Protein AF-A0A4U6VXB2-F1 (afdb_monomer_lite)

Structure (mmCIF, N/CA/C/O backbone):
data_AF-A0A4U6VXB2-F1
#
_entry.id   AF-A0A4U6VXB2-F1
#
loop_
_atom_site.group_PDB
_atom_site.id
_atom_site.type_symbol
_atom_site.label_atom_id
_atom_site.label_alt_id
_atom_site.label_comp_id
_atom_site.label_asym_id
_atom_site.label_entity_id
_atom_site.label_seq_id
_atom_site.pdbx_PDB_ins_code
_atom_site.Cartn_x
_atom_site.Cartn_y
_atom_site.Cartn_z
_atom_site.occupancy
_atom_site.B_iso_or_equiv
_atom_site.auth_seq_id
_atom_site.auth_comp_id
_atom_site.auth_asym_id
_atom_site.auth_atom_id
_atom_site.pdbx_PDB_model_num
ATOM 1 N N . MET A 1 1 ? -73.210 10.300 36.504 1.00 59.88 1 MET A N 1
ATOM 2 C CA . MET A 1 1 ? -72.227 9.465 35.778 1.00 59.88 1 MET A CA 1
ATOM 3 C C . MET A 1 1 ? -73.001 8.396 35.030 1.00 59.88 1 MET A C 1
ATOM 5 O O . MET A 1 1 ? -73.806 7.727 35.663 1.00 59.88 1 MET A O 1
ATOM 9 N N . GLY A 1 2 ? -72.850 8.293 33.709 1.00 78.38 2 GLY A N 1
ATOM 10 C CA . GLY A 1 2 ? -73.573 7.287 32.922 1.00 78.38 2 GLY A CA 1
ATOM 11 C C . GLY A 1 2 ? -73.137 5.864 33.288 1.00 78.38 2 GLY A C 1
ATOM 12 O O . GLY A 1 2 ? -72.008 5.652 33.728 1.00 78.38 2 GLY A O 1
ATOM 13 N N . LEU A 1 3 ? -74.005 4.870 33.096 1.00 75.69 3 LEU A N 1
ATOM 14 C CA . LEU A 1 3 ? -73.672 3.463 33.377 1.00 75.69 3 LEU A CA 1
ATOM 15 C C . LEU A 1 3 ? -72.406 3.016 32.623 1.00 75.69 3 LEU A C 1
ATOM 17 O O . LEU A 1 3 ? -71.512 2.404 33.204 1.00 75.69 3 LEU A O 1
ATOM 21 N N . GLN A 1 4 ? -72.264 3.469 31.378 1.00 78.62 4 GLN A N 1
ATOM 22 C CA . GLN A 1 4 ? -71.082 3.243 30.548 1.00 78.62 4 GLN A CA 1
ATOM 23 C C . GLN A 1 4 ? -69.805 3.874 31.135 1.00 78.62 4 GLN A C 1
ATOM 25 O O . GLN A 1 4 ? -68.721 3.306 31.029 1.00 78.62 4 GLN A O 1
ATOM 30 N N . SER A 1 5 ? -69.902 5.026 31.812 1.00 79.88 5 SER A N 1
ATOM 31 C CA . SER A 1 5 ? -68.727 5.656 32.430 1.00 79.88 5 SER A CA 1
ATOM 32 C C . SER A 1 5 ? -68.260 4.898 33.672 1.00 79.88 5 SER A C 1
ATOM 34 O O . SER A 1 5 ? -67.063 4.817 33.930 1.00 79.88 5 SER A O 1
ATOM 36 N N . LEU A 1 6 ? -69.194 4.318 34.434 1.00 86.94 6 LEU A N 1
ATOM 37 C CA . LEU A 1 6 ? -68.872 3.458 35.577 1.00 86.94 6 LEU A CA 1
ATOM 38 C C . LEU A 1 6 ? -68.203 2.154 35.136 1.00 86.94 6 LEU A C 1
ATOM 40 O O . LEU A 1 6 ? -67.252 1.705 35.774 1.00 86.94 6 LEU A O 1
ATOM 44 N N . GLU A 1 7 ? -68.662 1.571 34.033 1.00 86.25 7 GLU A N 1
ATOM 45 C CA . GLU A 1 7 ? -68.052 0.376 33.453 1.00 86.25 7 GLU A CA 1
ATOM 46 C C . GLU A 1 7 ? -66.620 0.650 32.973 1.00 86.25 7 GLU A C 1
ATOM 48 O O . GLU A 1 7 ? -65.688 -0.067 33.341 1.00 86.25 7 GLU A O 1
ATOM 53 N N . MET A 1 8 ? -66.407 1.765 32.272 1.00 85.75 8 MET A N 1
ATOM 54 C CA . MET A 1 8 ? -65.075 2.191 31.831 1.00 85.75 8 MET A CA 1
ATOM 55 C C . MET A 1 8 ? -64.116 2.466 32.999 1.00 85.75 8 MET A C 1
ATOM 57 O O . MET A 1 8 ? -62.923 2.169 32.903 1.00 85.75 8 MET A O 1
ATOM 61 N N . LEU A 1 9 ? -64.618 2.986 34.124 1.00 87.62 9 LEU A N 1
ATOM 62 C CA . LEU A 1 9 ? -63.820 3.181 35.339 1.00 87.62 9 LEU A CA 1
ATOM 63 C C . LEU A 1 9 ? -63.387 1.850 35.966 1.00 87.62 9 LEU A C 1
ATOM 65 O O . LEU A 1 9 ? -62.236 1.725 36.383 1.00 87.62 9 LEU A O 1
ATOM 69 N N . LYS A 1 10 ? -64.263 0.838 35.978 1.00 91.69 10 LYS A N 1
ATOM 70 C CA . LYS A 1 10 ? -63.916 -0.513 36.454 1.00 91.69 10 LYS A CA 1
ATOM 71 C C . LYS A 1 10 ? -62.871 -1.178 35.558 1.00 91.69 10 LYS A C 1
ATOM 73 O O . LYS A 1 10 ? -61.899 -1.740 36.060 1.00 91.69 10 LYS A O 1
ATOM 78 N N . VAL A 1 11 ? -63.027 -1.071 34.236 1.00 92.31 11 VAL A N 1
ATOM 79 C CA . VAL A 1 11 ? -62.045 -1.584 33.263 1.00 92.31 11 VAL A CA 1
ATOM 80 C C . VAL A 1 11 ? -60.683 -0.922 33.471 1.00 92.31 11 VAL A C 1
ATOM 82 O O . VAL A 1 11 ? -59.657 -1.604 33.481 1.00 92.31 11 VAL A O 1
ATOM 85 N N . ARG A 1 12 ? -60.671 0.395 33.705 1.00 89.94 12 ARG A N 1
ATOM 86 C CA . ARG A 1 12 ? -59.450 1.148 33.992 1.00 89.94 12 ARG A CA 1
ATOM 87 C C . ARG A 1 12 ? -58.777 0.688 35.285 1.00 89.94 12 ARG A C 1
ATOM 89 O O . ARG A 1 12 ? -57.587 0.392 35.249 1.00 89.94 12 ARG A O 1
ATOM 96 N N . ALA A 1 13 ? -59.522 0.553 36.383 1.00 91.06 13 ALA A N 1
ATOM 97 C CA . ALA A 1 13 ? -58.981 0.090 37.663 1.00 91.06 13 ALA A CA 1
ATOM 98 C C . ALA A 1 13 ? -58.319 -1.298 37.547 1.00 91.06 13 ALA A C 1
ATOM 100 O O . ALA A 1 13 ? -57.181 -1.487 37.979 1.00 91.06 13 ALA A O 1
ATOM 101 N N . ASN A 1 14 ? -58.972 -2.239 36.857 1.00 93.75 14 ASN A N 1
ATOM 102 C CA . ASN A 1 14 ? -58.423 -3.577 36.614 1.00 93.75 14 ASN A CA 1
ATOM 103 C C . ASN A 1 14 ? -57.131 -3.544 35.780 1.00 93.75 14 ASN A C 1
ATOM 105 O O . ASN A 1 14 ? -56.201 -4.320 36.015 1.00 93.75 14 ASN A O 1
ATOM 109 N N . LEU A 1 15 ? -57.055 -2.655 34.789 1.00 89.50 15 LEU A N 1
ATOM 110 C CA . LEU A 1 15 ? -55.868 -2.485 33.951 1.00 89.50 15 LEU A CA 1
ATOM 111 C C . LEU A 1 15 ? -54.703 -1.912 34.776 1.00 89.50 15 LEU A C 1
ATOM 113 O O . LEU A 1 15 ? -53.586 -2.429 34.712 1.00 89.50 15 LEU A O 1
ATOM 117 N N . GLU A 1 16 ? -54.973 -0.908 35.610 1.00 88.56 16 GLU A N 1
ATOM 118 C CA . GLU A 1 16 ? -53.990 -0.300 36.509 1.00 88.56 16 GLU A CA 1
ATOM 119 C C . GLU A 1 16 ? -53.440 -1.314 37.527 1.00 88.56 16 GLU A C 1
ATOM 121 O O . GLU A 1 16 ? -52.225 -1.393 37.714 1.00 88.56 16 GLU A O 1
ATOM 126 N N . GLU A 1 17 ? -54.284 -2.167 38.116 1.00 90.69 17 GLU A N 1
ATOM 127 C CA . GLU A 1 17 ? -53.829 -3.258 38.990 1.00 90.69 17 GLU A CA 1
ATOM 128 C C . GLU A 1 17 ? -52.930 -4.265 38.265 1.00 90.69 17 GLU A C 1
ATOM 130 O O . GLU A 1 17 ? -51.891 -4.671 38.793 1.00 90.69 17 GLU A O 1
ATOM 135 N N . ARG A 1 18 ? -53.284 -4.655 37.032 1.00 91.38 18 ARG A N 1
ATOM 136 C CA . ARG A 1 18 ? -52.450 -5.555 36.217 1.00 91.38 18 ARG A CA 1
ATOM 137 C C . ARG A 1 18 ? -51.101 -4.922 35.880 1.00 91.38 18 ARG A C 1
ATOM 139 O O . ARG A 1 18 ? -50.093 -5.627 35.880 1.00 91.38 18 ARG A O 1
ATOM 146 N N . LEU A 1 19 ? -51.055 -3.616 35.622 1.00 87.62 19 LEU A N 1
ATOM 147 C CA . LEU A 1 19 ? -49.806 -2.886 35.383 1.00 87.62 19 LEU A CA 1
ATOM 148 C C . LEU A 1 19 ? -48.954 -2.755 36.650 1.00 87.62 19 LEU A C 1
ATOM 150 O O . LEU A 1 19 ? -47.730 -2.869 36.562 1.00 87.62 19 LEU A O 1
ATOM 154 N N . LYS A 1 20 ? -49.579 -2.573 37.821 1.00 86.56 20 LYS A N 1
ATOM 155 C CA . LYS A 1 20 ? -48.890 -2.554 39.123 1.00 86.56 20 LYS A CA 1
ATOM 156 C C . LYS A 1 20 ? -48.277 -3.914 39.445 1.00 86.56 20 LYS A C 1
ATOM 158 O O . LYS A 1 20 ? -47.097 -3.969 39.771 1.00 86.56 20 LYS A O 1
ATOM 163 N N . LYS A 1 21 ? -49.024 -5.010 39.250 1.00 85.94 21 LYS A N 1
ATOM 164 C CA . LYS A 1 21 ? -48.524 -6.388 39.435 1.00 85.94 21 LYS A CA 1
ATOM 165 C C . LYS A 1 21 ? -47.327 -6.712 38.538 1.00 85.94 21 LYS A C 1
ATOM 167 O O . LYS A 1 21 ? -46.438 -7.442 38.953 1.00 85.94 21 LYS A O 1
ATOM 172 N N . LYS A 1 22 ? -47.284 -6.157 37.323 1.00 85.31 22 LYS A N 1
ATOM 173 C CA . LYS A 1 22 ? -46.151 -6.328 36.399 1.00 85.31 22 LYS A CA 1
ATOM 174 C C . LYS A 1 22 ? -45.002 -5.328 36.629 1.00 85.31 22 LYS A C 1
ATOM 176 O O . LYS A 1 22 ? -44.023 -5.374 35.896 1.00 85.31 22 LYS A O 1
ATOM 181 N N . GLY A 1 23 ? -45.117 -4.405 37.590 1.00 80.06 23 GLY A N 1
ATOM 182 C CA . GLY A 1 23 ? -44.093 -3.391 37.875 1.00 80.06 23 GLY A CA 1
ATOM 183 C C . GLY A 1 23 ? -43.952 -2.283 36.818 1.00 80.06 23 GLY A C 1
ATOM 184 O O . GLY A 1 23 ? -43.024 -1.486 36.895 1.00 80.06 23 GLY A O 1
ATOM 185 N N . LEU A 1 24 ? -44.866 -2.195 35.842 1.00 79.88 24 LEU A N 1
ATOM 186 C CA . LEU A 1 24 ? -44.814 -1.216 34.739 1.00 79.88 24 LEU A CA 1
ATOM 187 C C . LEU A 1 24 ? -45.648 0.049 34.987 1.00 79.88 24 LEU A C 1
ATOM 189 O O . LEU A 1 24 ? -45.591 0.979 34.189 1.00 79.88 24 LEU A O 1
ATOM 193 N N . TYR A 1 25 ? -46.422 0.105 36.074 1.00 77.12 25 TYR A N 1
ATOM 194 C CA . TYR A 1 25 ? -47.353 1.209 36.344 1.00 77.12 25 TYR A CA 1
ATOM 195 C C . TYR A 1 25 ? -46.674 2.589 36.449 1.00 77.12 25 TYR A C 1
ATOM 197 O O . TYR A 1 25 ? -47.254 3.587 36.035 1.00 77.12 25 TYR A O 1
ATOM 20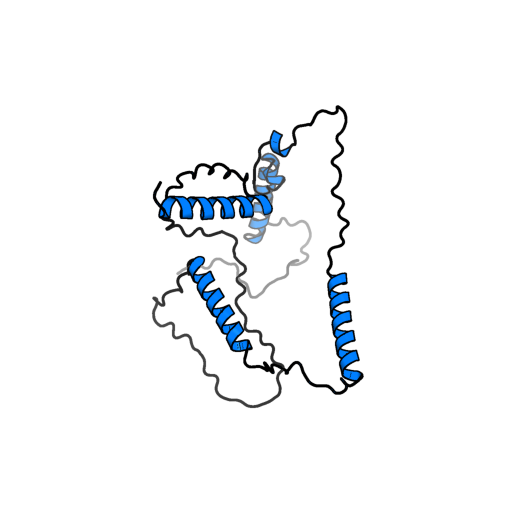5 N N . ASN A 1 26 ? -45.425 2.640 36.927 1.00 70.81 26 ASN A N 1
ATOM 206 C CA . ASN A 1 26 ? -44.652 3.879 37.089 1.00 70.81 26 ASN A CA 1
ATOM 207 C C . ASN A 1 26 ? -43.582 4.081 36.001 1.00 70.81 26 ASN A C 1
ATOM 209 O O . ASN A 1 26 ? -42.732 4.963 36.141 1.00 70.81 26 ASN A O 1
ATOM 213 N N . LEU A 1 27 ? -43.591 3.282 34.925 1.00 66.38 27 LEU A N 1
ATOM 214 C CA . LEU A 1 27 ? -42.652 3.453 33.818 1.00 66.38 27 LEU A CA 1
ATOM 215 C C . LEU A 1 27 ? -43.088 4.660 32.981 1.00 66.38 27 LEU A C 1
ATOM 217 O O . LEU A 1 27 ? -43.783 4.547 31.972 1.00 66.38 27 LEU A O 1
ATOM 221 N N . THR A 1 28 ? -42.716 5.850 33.445 1.00 58.56 28 THR A N 1
ATOM 222 C CA . THR A 1 28 ? -42.917 7.078 32.687 1.00 58.56 28 THR A CA 1
ATOM 223 C C . THR A 1 28 ? -42.114 6.978 31.395 1.00 58.56 28 THR A C 1
ATOM 225 O O . THR A 1 28 ? -40.924 6.663 31.392 1.00 58.56 28 THR A O 1
ATOM 228 N N . ARG A 1 29 ? -42.804 7.184 30.269 1.00 57.47 29 ARG A N 1
ATOM 229 C CA . ARG A 1 29 ? -42.231 7.216 28.922 1.00 57.47 29 ARG A CA 1
ATOM 230 C C . ARG A 1 29 ? -40.993 8.116 28.957 1.00 57.47 29 ARG A C 1
ATOM 232 O O . ARG A 1 29 ? -41.127 9.318 29.192 1.00 57.47 29 ARG A O 1
ATOM 239 N N . SER A 1 30 ? -39.802 7.548 28.759 1.00 54.53 30 SER A N 1
ATOM 240 C CA . SER A 1 30 ? -38.599 8.358 28.585 1.00 54.53 30 SER A CA 1
ATOM 241 C C . SER A 1 30 ? -38.869 9.351 27.452 1.00 54.53 30 SER A C 1
ATOM 243 O O . SER A 1 30 ? -39.499 9.016 26.443 1.00 54.53 30 SER A O 1
ATOM 245 N N . LYS A 1 31 ? -38.500 10.615 27.687 1.00 52.22 31 LYS A N 1
ATOM 246 C CA . LYS A 1 31 ? -38.702 11.726 26.748 1.00 52.22 31 LYS A CA 1
ATOM 247 C C . LYS A 1 31 ? -38.319 11.271 25.335 1.00 52.22 31 LYS A C 1
ATOM 249 O O . LYS A 1 31 ? -37.241 10.693 25.195 1.00 52.22 31 LYS A O 1
ATOM 254 N N . PRO A 1 32 ? -39.128 11.540 24.293 1.00 50.12 32 PRO A N 1
ATOM 255 C CA . PRO A 1 32 ? -38.654 11.306 22.942 1.00 50.12 32 PRO A CA 1
ATOM 256 C C . PRO A 1 32 ? -37.433 12.203 22.733 1.00 50.12 32 PRO A C 1
ATOM 258 O O . PRO A 1 32 ? -37.532 13.432 22.820 1.00 50.12 32 PRO A O 1
ATOM 261 N N . GLU A 1 33 ? -36.270 11.592 22.508 1.00 45.75 33 GLU A N 1
ATOM 262 C CA . GLU A 1 33 ? -35.134 12.308 21.951 1.00 45.75 33 GLU A CA 1
ATOM 263 C C . GLU A 1 33 ? -35.621 13.016 20.691 1.00 45.75 33 GLU A C 1
ATOM 265 O O . GLU A 1 33 ? -36.312 12.437 19.848 1.00 45.75 33 GLU A O 1
ATOM 270 N N . LYS A 1 34 ? -35.337 14.317 20.619 1.00 48.16 34 LYS A N 1
ATOM 271 C CA . LYS A 1 34 ? -35.726 15.168 19.502 1.00 48.16 34 LYS A CA 1
ATOM 272 C C . LYS A 1 34 ? -35.232 14.503 18.220 1.00 48.16 34 LYS A C 1
ATOM 274 O O . LYS A 1 34 ? -34.029 14.482 17.972 1.00 48.16 34 LYS A O 1
ATOM 279 N N . LEU A 1 35 ? -36.160 13.989 17.412 1.00 43.53 35 LEU A N 1
ATOM 280 C CA . LEU A 1 35 ? -35.880 13.577 16.045 1.00 43.53 35 LEU A CA 1
ATOM 281 C C . LEU A 1 35 ? -35.340 14.808 15.321 1.00 43.53 35 LEU A C 1
ATOM 283 O O . LEU A 1 35 ? -36.075 15.748 15.003 1.00 43.53 35 LEU A O 1
ATOM 287 N N . SER A 1 36 ? -34.026 14.835 15.124 1.00 47.00 36 SER A N 1
ATOM 288 C CA . SER A 1 36 ? -33.401 15.776 14.220 1.00 47.00 36 SER A CA 1
ATOM 289 C C . SER A 1 36 ? -34.036 15.552 12.852 1.00 47.00 36 SER A C 1
ATOM 291 O O . SER A 1 36 ? -34.094 14.434 12.340 1.00 47.00 36 SER A O 1
ATOM 293 N N . LYS A 1 37 ? -34.580 16.626 12.275 1.00 45.16 37 LYS A N 1
ATOM 294 C CA . LYS A 1 37 ? -35.028 16.651 10.885 1.00 45.16 37 LYS A CA 1
ATOM 295 C C . LYS A 1 37 ? -33.813 16.349 10.008 1.00 45.16 37 LYS A C 1
ATOM 297 O O . LYS A 1 37 ? -33.082 17.256 9.615 1.00 45.16 37 LYS A O 1
ATOM 302 N N . THR A 1 38 ? -33.575 15.079 9.714 1.00 37.38 38 THR A N 1
ATOM 303 C CA . THR A 1 38 ? -32.728 14.695 8.597 1.00 37.38 38 THR A CA 1
ATOM 304 C C . THR A 1 38 ? -33.534 14.997 7.347 1.00 37.38 38 THR A C 1
ATOM 306 O O . THR A 1 38 ? -34.564 14.388 7.068 1.00 37.38 38 THR A O 1
ATOM 309 N N . ARG A 1 39 ? -33.094 16.036 6.634 1.00 36.41 39 ARG A N 1
ATOM 310 C CA . ARG A 1 39 ? -33.500 16.299 5.256 1.00 36.41 39 ARG A CA 1
ATOM 311 C C . ARG A 1 39 ? -33.383 14.975 4.510 1.00 36.41 39 ARG A C 1
ATOM 313 O O . ARG A 1 39 ? -32.304 14.387 4.489 1.00 36.41 39 ARG A O 1
ATOM 320 N N . THR A 1 40 ? -34.478 14.520 3.921 1.00 41.34 40 THR A N 1
ATOM 321 C CA . THR A 1 40 ? -34.454 13.485 2.897 1.00 41.34 40 THR A CA 1
ATOM 322 C C . THR A 1 40 ? -33.557 13.994 1.773 1.00 41.34 40 THR A C 1
ATOM 324 O O . THR A 1 40 ? -33.944 14.826 0.957 1.00 41.34 40 THR A O 1
ATOM 327 N N . THR A 1 41 ? -32.296 13.569 1.765 1.00 40.75 41 THR A N 1
ATOM 328 C CA . THR A 1 41 ? -31.471 13.704 0.576 1.00 40.75 41 THR A CA 1
ATOM 329 C C . THR A 1 41 ? -31.926 12.603 -0.365 1.00 40.75 41 THR A C 1
ATOM 331 O O . THR A 1 41 ? -31.851 11.419 -0.043 1.00 40.75 41 THR A O 1
ATOM 334 N N . SER A 1 42 ? -32.458 13.000 -1.517 1.00 44.62 42 SER A N 1
ATOM 335 C CA . SER A 1 42 ? -32.637 12.132 -2.673 1.00 44.62 42 SER A CA 1
ATOM 336 C C . SER A 1 42 ? -31.279 11.507 -3.005 1.00 44.62 42 SER A C 1
ATOM 338 O O . SER A 1 42 ? -30.425 12.132 -3.639 1.00 44.62 42 SER A O 1
ATOM 340 N N . ASN A 1 43 ? -31.035 10.302 -2.499 1.00 44.84 43 ASN A N 1
ATOM 341 C CA . ASN A 1 43 ? -29.772 9.602 -2.672 1.00 44.84 43 ASN A CA 1
ATOM 342 C C . ASN A 1 43 ? -29.759 8.912 -4.041 1.00 44.84 43 ASN A C 1
ATOM 344 O O . ASN A 1 43 ? -29.813 7.695 -4.134 1.00 44.84 43 ASN A O 1
ATOM 348 N N . GLN A 1 44 ? -29.655 9.711 -5.105 1.00 48.50 44 GLN A N 1
ATOM 349 C CA . GLN A 1 44 ? -29.054 9.289 -6.374 1.00 48.50 44 GLN A CA 1
ATOM 350 C C . GLN A 1 44 ? -27.540 9.507 -6.307 1.00 48.50 44 GLN A C 1
ATOM 352 O O . GLN A 1 44 ? -26.964 10.298 -7.051 1.00 48.50 44 GLN A O 1
ATOM 357 N N . ARG A 1 45 ? -26.884 8.881 -5.335 1.00 43.97 45 ARG A N 1
ATOM 358 C CA . ARG A 1 45 ? -25.427 8.799 -5.317 1.00 43.97 45 ARG A CA 1
ATOM 359 C C . ARG A 1 45 ? -25.076 7.399 -4.883 1.00 43.97 45 ARG A C 1
ATOM 361 O O . ARG A 1 45 ? -25.096 7.092 -3.694 1.00 43.97 45 ARG A O 1
ATOM 368 N N . ASP A 1 46 ? -24.801 6.575 -5.884 1.00 51.53 46 ASP A N 1
ATOM 369 C CA . ASP A 1 46 ? -24.078 5.325 -5.751 1.00 51.53 46 ASP A CA 1
ATOM 370 C C . ASP A 1 46 ? -22.802 5.594 -4.956 1.00 51.53 46 ASP A C 1
ATOM 372 O O . ASP A 1 46 ? -21.784 6.051 -5.480 1.00 51.53 46 ASP A O 1
ATOM 376 N N . LEU A 1 47 ? -22.874 5.364 -3.647 1.00 44.50 47 LEU A N 1
ATOM 377 C CA . LEU A 1 47 ? -21.705 5.330 -2.791 1.00 44.50 47 LEU A CA 1
ATOM 378 C C . LEU A 1 47 ? -20.942 4.061 -3.164 1.00 44.50 47 LEU A C 1
ATOM 380 O O . LEU A 1 47 ? -21.176 2.981 -2.627 1.00 44.50 47 LEU A O 1
ATOM 384 N N . GLN A 1 48 ? -20.053 4.201 -4.145 1.00 47.28 48 GLN A N 1
ATOM 385 C CA . GLN A 1 48 ? -18.972 3.264 -4.393 1.00 47.28 48 GLN A CA 1
ATOM 386 C C . GLN A 1 48 ? -18.088 3.245 -3.143 1.00 47.28 48 GLN A C 1
ATOM 388 O O . GLN A 1 48 ? -17.248 4.119 -2.923 1.00 47.28 48 GLN A O 1
ATOM 393 N N . THR A 1 49 ? -18.312 2.253 -2.288 1.00 43.50 49 THR A N 1
ATOM 394 C CA . THR A 1 49 ? -17.350 1.834 -1.278 1.00 43.50 49 THR A CA 1
ATOM 395 C C . THR A 1 49 ? -16.161 1.227 -2.014 1.00 43.50 49 THR A C 1
ATOM 397 O O . THR A 1 49 ? -16.233 0.142 -2.584 1.00 43.50 49 THR A O 1
ATOM 400 N N . LEU A 1 50 ? -15.076 1.996 -2.059 1.00 45.16 50 LEU A N 1
ATOM 401 C CA . LEU A 1 50 ? -13.821 1.703 -2.744 1.00 45.16 50 LEU A CA 1
ATOM 402 C C . LEU A 1 50 ? -13.003 0.610 -2.019 1.00 45.16 50 LEU A C 1
ATOM 404 O O . LEU A 1 50 ? -11.837 0.852 -1.729 1.00 45.16 50 LEU A O 1
ATOM 408 N N . ASP A 1 51 ? -13.626 -0.519 -1.659 1.00 49.41 51 ASP A N 1
ATOM 409 C CA . ASP A 1 51 ? -12.943 -1.699 -1.087 1.00 49.41 51 ASP A CA 1
ATOM 410 C C . ASP A 1 51 ? -13.790 -2.999 -1.062 1.00 49.41 51 ASP A C 1
ATOM 412 O O . ASP A 1 51 ? -13.409 -3.955 -0.399 1.00 49.41 51 ASP A O 1
ATOM 416 N N . ASP A 1 52 ? -14.906 -3.098 -1.795 1.00 44.00 52 ASP A N 1
ATOM 417 C CA . ASP A 1 52 ? -15.773 -4.302 -1.775 1.00 44.00 52 ASP A CA 1
ATOM 418 C C . ASP A 1 52 ? -15.389 -5.360 -2.837 1.00 44.00 52 ASP A C 1
ATOM 420 O O . ASP A 1 52 ? -16.237 -6.085 -3.354 1.00 44.00 52 ASP A O 1
ATOM 424 N N . PHE A 1 53 ? -14.104 -5.430 -3.201 1.00 39.31 53 PHE A N 1
ATOM 425 C CA . PHE A 1 53 ? -13.584 -6.482 -4.076 1.00 39.31 53 PHE A CA 1
ATOM 426 C C . PHE A 1 53 ? -13.219 -7.722 -3.254 1.00 39.31 53 PHE A C 1
ATOM 428 O O . PHE A 1 53 ? -12.049 -7.952 -2.969 1.00 39.31 53 PHE A O 1
ATOM 435 N N . ASP A 1 54 ? -14.224 -8.536 -2.950 1.00 43.56 54 ASP A N 1
ATOM 436 C CA . ASP A 1 54 ? -14.084 -9.990 -3.045 1.00 43.56 54 ASP A CA 1
ATOM 437 C C . ASP A 1 54 ? -15.076 -10.451 -4.118 1.00 43.56 54 ASP A C 1
ATOM 439 O O . ASP A 1 54 ? -16.180 -10.923 -3.842 1.00 43.56 54 ASP A O 1
ATOM 443 N N . ASP A 1 55 ? -14.684 -10.263 -5.382 1.00 45.47 55 ASP A N 1
ATOM 444 C CA . ASP A 1 55 ? -15.308 -10.953 -6.508 1.00 45.47 55 ASP A CA 1
ATOM 445 C C . ASP A 1 55 ? -14.943 -12.443 -6.403 1.00 45.47 55 ASP A C 1
ATOM 447 O O . ASP A 1 55 ? -14.118 -12.969 -7.158 1.00 45.47 55 ASP A O 1
ATOM 451 N N . GLU A 1 56 ? -15.573 -13.160 -5.470 1.00 40.06 56 GLU A N 1
ATOM 452 C CA . GLU A 1 56 ? -15.765 -14.594 -5.631 1.00 40.06 56 GLU A CA 1
ATOM 453 C C . GLU A 1 56 ? -16.724 -14.788 -6.806 1.00 40.06 56 GLU A C 1
ATOM 455 O O . GLU A 1 56 ? -17.932 -14.987 -6.673 1.00 40.06 56 GLU A O 1
ATOM 460 N N . VAL A 1 57 ? -16.154 -14.720 -8.011 1.00 42.56 57 VAL A N 1
ATOM 461 C CA . VAL A 1 57 ? -16.707 -15.389 -9.179 1.00 42.56 57 VAL A CA 1
ATOM 462 C C . VAL A 1 57 ? -17.003 -16.805 -8.713 1.00 42.56 57 VAL A C 1
ATOM 464 O O . VAL A 1 57 ? -16.072 -17.556 -8.411 1.00 42.56 57 VAL A O 1
ATOM 467 N N . GLN A 1 58 ? -18.286 -17.159 -8.636 1.00 41.28 58 GLN A N 1
ATOM 468 C CA . GLN A 1 58 ? -18.735 -18.535 -8.488 1.00 41.28 58 GLN A CA 1
ATOM 469 C C . GLN A 1 58 ? -18.127 -19.349 -9.634 1.00 41.28 58 GLN A C 1
ATOM 471 O O . GLN A 1 58 ? -18.718 -19.524 -10.697 1.00 41.28 58 GLN A O 1
ATOM 476 N N . ARG A 1 59 ? -16.907 -19.851 -9.437 1.00 41.75 59 ARG A N 1
ATOM 477 C CA . ARG A 1 59 ? -16.421 -20.991 -10.187 1.00 41.75 59 ARG A CA 1
ATOM 478 C C . ARG A 1 59 ? -17.236 -22.147 -9.659 1.00 41.75 59 ARG A C 1
ATOM 480 O O . ARG A 1 59 ? -17.039 -22.592 -8.531 1.00 41.75 59 ARG A O 1
ATOM 487 N N . ASN A 1 60 ? -18.161 -22.606 -10.488 1.00 44.31 60 ASN A N 1
ATOM 488 C CA . ASN A 1 60 ? -18.753 -23.925 -10.384 1.00 44.31 60 ASN A CA 1
ATOM 489 C C . ASN A 1 60 ? -17.632 -24.974 -10.447 1.00 44.31 60 ASN A C 1
ATOM 491 O O . ASN A 1 60 ? -17.400 -25.589 -11.479 1.00 44.31 60 ASN A O 1
ATOM 495 N N . ASN A 1 61 ? -16.927 -25.171 -9.337 1.00 39.84 61 ASN A N 1
ATOM 496 C CA . ASN A 1 61 ? -16.094 -26.332 -9.084 1.00 39.84 61 ASN A CA 1
ATOM 497 C C . ASN A 1 61 ? -16.929 -27.311 -8.255 1.00 39.84 61 ASN A C 1
ATOM 499 O O . ASN A 1 61 ? -16.632 -27.594 -7.097 1.00 39.84 61 ASN A O 1
ATOM 503 N N . GLN A 1 62 ? -17.991 -27.845 -8.864 1.00 42.44 62 GLN A N 1
ATOM 504 C CA . GLN A 1 62 ? -18.439 -29.180 -8.493 1.00 42.44 62 GLN A CA 1
ATOM 505 C C . GLN A 1 62 ? -17.373 -30.147 -9.001 1.00 42.44 62 GLN A C 1
ATOM 507 O O . GLN A 1 62 ? -17.366 -30.554 -10.159 1.00 42.44 62 GLN A O 1
ATOM 512 N N . MET A 1 63 ? -16.424 -30.470 -8.129 1.00 37.03 63 MET A N 1
ATOM 513 C CA . MET A 1 63 ? -15.456 -31.531 -8.361 1.00 37.03 63 MET A CA 1
ATOM 514 C C . MET A 1 63 ? -16.184 -32.873 -8.188 1.00 37.03 63 MET A C 1
ATOM 516 O O . MET A 1 63 ? -16.085 -33.528 -7.154 1.00 37.03 63 MET A O 1
ATOM 520 N N . MET A 1 64 ? -16.988 -33.247 -9.185 1.00 43.28 64 MET A N 1
ATOM 521 C CA . MET A 1 64 ? -17.537 -34.594 -9.305 1.00 43.28 64 MET A CA 1
ATOM 522 C C . MET A 1 64 ? -16.408 -35.512 -9.775 1.00 43.28 64 MET A C 1
ATOM 524 O O . MET A 1 64 ? -15.763 -35.261 -10.793 1.00 43.28 64 MET A O 1
ATOM 528 N N . LYS A 1 65 ? -16.133 -36.561 -8.998 1.00 41.84 65 LYS A N 1
ATOM 529 C CA . LYS A 1 65 ? -15.173 -37.615 -9.350 1.00 41.84 65 LYS A CA 1
ATOM 530 C C . LYS A 1 65 ? -15.598 -38.255 -10.686 1.00 41.84 65 LYS A C 1
ATOM 532 O O . LYS A 1 65 ? -16.773 -38.599 -10.807 1.00 41.84 65 LYS A O 1
ATOM 537 N N . PRO A 1 66 ? -14.706 -38.457 -11.674 1.00 38.44 66 PRO A N 1
ATOM 538 C CA . PRO A 1 66 ? -15.114 -39.059 -12.936 1.00 38.44 66 PRO A CA 1
ATOM 539 C C . PRO A 1 66 ? -15.240 -40.582 -12.794 1.00 38.44 66 PRO A C 1
ATOM 541 O O . PRO A 1 66 ? -14.243 -41.303 -12.765 1.00 38.44 66 PRO A O 1
ATOM 544 N N . SER A 1 67 ? -16.473 -41.087 -12.760 1.00 46.19 67 SER A N 1
ATOM 545 C CA . SER A 1 67 ? -16.771 -42.417 -13.287 1.00 46.19 67 SER A CA 1
ATOM 546 C C . SER A 1 67 ? -16.947 -42.300 -14.800 1.00 46.19 67 SER A C 1
ATOM 548 O O . SER A 1 67 ? -17.665 -41.430 -15.288 1.00 46.19 67 SER A O 1
ATOM 550 N N . LYS A 1 68 ? -16.241 -43.167 -15.526 1.00 46.25 68 LYS A N 1
ATOM 551 C CA . LYS A 1 68 ? -16.323 -43.388 -16.974 1.00 46.25 68 LYS A CA 1
ATOM 552 C C . LYS A 1 68 ? -17.766 -43.259 -17.488 1.00 46.25 68 LYS A C 1
ATOM 554 O O . LYS A 1 68 ? -18.647 -43.882 -16.907 1.00 46.25 68 LYS A O 1
ATOM 559 N N . LEU A 1 69 ? -17.957 -42.548 -18.604 1.00 41.09 69 LEU A N 1
ATOM 560 C CA . LEU A 1 69 ? -18.524 -43.062 -19.864 1.00 41.09 69 LEU A CA 1
ATOM 561 C C . LEU A 1 69 ? -19.114 -41.941 -20.751 1.00 41.09 69 LEU A C 1
ATOM 563 O O . LEU A 1 69 ? -19.942 -41.152 -20.321 1.00 41.09 69 LEU A O 1
ATOM 567 N N . VAL A 1 70 ? -18.686 -41.995 -22.018 1.00 36.09 70 VAL A N 1
ATOM 568 C CA . VAL A 1 70 ? -19.415 -41.710 -23.269 1.00 36.09 70 VAL A CA 1
ATOM 569 C C . VAL A 1 70 ? -19.776 -40.257 -23.616 1.00 36.09 70 VAL A C 1
ATOM 571 O O . VAL A 1 70 ? -20.449 -39.520 -22.905 1.00 36.09 70 VAL A O 1
ATOM 574 N N . ALA A 1 71 ? -19.314 -39.888 -24.810 1.00 44.25 71 ALA A N 1
ATOM 575 C CA . ALA A 1 71 ? -19.556 -38.645 -25.513 1.00 44.25 71 ALA A CA 1
ATOM 576 C C . ALA A 1 71 ? -21.045 -38.395 -25.801 1.00 44.25 71 ALA A C 1
ATOM 578 O O . ALA A 1 71 ? -21.722 -39.238 -26.384 1.00 44.25 71 ALA A O 1
ATOM 579 N N . ALA A 1 72 ? -21.504 -37.178 -25.511 1.00 36.50 72 ALA A N 1
ATOM 580 C CA . ALA A 1 72 ? -22.667 -36.579 -26.152 1.00 36.50 72 ALA A CA 1
ATOM 581 C C . ALA A 1 72 ? -22.483 -35.053 -26.221 1.00 36.50 72 ALA A C 1
ATOM 583 O O . ALA A 1 72 ? -22.460 -34.365 -25.206 1.00 36.50 72 ALA A O 1
ATOM 584 N N . ALA A 1 73 ? -22.296 -34.564 -27.448 1.00 38.62 73 ALA A N 1
ATOM 585 C CA . ALA A 1 73 ? -22.519 -33.204 -27.938 1.00 38.62 73 ALA A CA 1
ATOM 586 C C . ALA A 1 73 ? -22.288 -32.032 -26.958 1.00 38.62 73 ALA A C 1
ATOM 588 O O . ALA A 1 73 ? -23.189 -31.583 -26.247 1.00 38.62 73 ALA A O 1
ATOM 589 N N . ALA A 1 74 ? -21.104 -31.425 -27.058 1.00 42.84 74 ALA A N 1
ATOM 590 C CA . ALA A 1 74 ? -20.843 -30.077 -26.575 1.00 42.84 74 ALA A CA 1
ATOM 591 C C . ALA A 1 74 ? -21.783 -29.074 -27.274 1.00 42.84 74 ALA A C 1
ATOM 593 O O . ALA A 1 74 ? -21.489 -28.562 -28.355 1.00 42.84 74 ALA A O 1
ATOM 594 N N . LYS A 1 75 ? -22.924 -28.759 -26.651 1.00 48.12 75 LYS A N 1
ATOM 595 C CA . LYS A 1 75 ? -23.659 -27.530 -26.953 1.00 48.12 75 LYS A CA 1
ATOM 596 C C . LYS A 1 75 ? -22.812 -26.382 -26.429 1.00 48.12 75 LYS A C 1
ATOM 598 O O . LYS A 1 75 ? -22.856 -26.028 -25.256 1.00 48.12 75 LYS A O 1
ATOM 603 N N . SER A 1 76 ? -21.982 -25.837 -27.307 1.00 51.59 76 SER A N 1
ATOM 604 C CA . SER A 1 76 ? -21.271 -24.597 -27.064 1.00 51.59 76 SER A CA 1
ATOM 605 C C . SER A 1 76 ? -22.310 -23.505 -26.793 1.00 51.59 76 SER A C 1
ATOM 607 O O . SER A 1 76 ? -22.968 -23.044 -27.730 1.00 51.59 76 SER A O 1
ATOM 609 N N . ASN A 1 77 ? -22.459 -23.085 -25.538 1.00 57.12 77 ASN A N 1
ATOM 610 C CA . ASN A 1 77 ? -23.067 -21.800 -25.208 1.00 57.12 77 ASN A CA 1
ATOM 611 C C . ASN A 1 77 ? -22.107 -20.717 -25.710 1.00 57.12 77 ASN A C 1
ATOM 613 O O . ASN A 1 77 ? -21.308 -20.157 -24.968 1.00 57.12 77 ASN A O 1
ATOM 617 N N . LYS A 1 78 ? -22.110 -20.506 -27.028 1.00 56.28 78 LYS A N 1
ATOM 618 C CA . LYS A 1 78 ? -21.488 -19.348 -27.650 1.00 56.28 78 LYS A CA 1
ATOM 619 C C . LYS A 1 78 ? -22.367 -18.175 -27.253 1.00 56.28 78 LYS A C 1
ATOM 621 O O . LYS A 1 78 ? -23.498 -18.081 -27.726 1.00 56.28 78 LYS A O 1
ATOM 626 N N . ASN A 1 79 ? -21.863 -17.323 -26.369 1.00 59.53 79 ASN A N 1
ATOM 627 C CA . ASN A 1 79 ? -22.476 -16.036 -26.083 1.00 59.53 79 ASN A CA 1
ATOM 628 C C . ASN A 1 79 ? -22.581 -15.299 -27.422 1.00 59.53 79 ASN A C 1
ATOM 630 O O . ASN A 1 79 ? -21.567 -14.902 -27.997 1.00 59.53 79 ASN A O 1
ATOM 634 N N . LYS A 1 80 ? -23.795 -15.194 -27.968 1.00 59.59 80 LYS A N 1
ATOM 635 C CA . LYS A 1 80 ? -24.073 -14.386 -29.155 1.00 59.59 80 LYS A CA 1
ATOM 636 C C . LYS A 1 80 ? -24.064 -12.918 -28.733 1.00 59.59 80 LYS A C 1
ATOM 638 O O . LYS A 1 80 ? -25.110 -12.297 -28.667 1.00 59.59 80 LYS A O 1
ATOM 643 N N . PHE A 1 81 ? -22.891 -12.382 -28.425 1.00 55.53 81 PHE A N 1
ATOM 644 C CA . PHE A 1 81 ? -22.710 -10.943 -28.275 1.00 55.53 81 PHE A CA 1
ATOM 645 C C . PHE A 1 81 ? -22.527 -10.372 -29.688 1.00 55.53 81 PHE A C 1
ATOM 647 O O . PHE A 1 81 ? -21.417 -10.335 -30.215 1.00 55.53 81 PHE A O 1
ATOM 654 N N . VAL A 1 82 ? -23.642 -10.063 -30.360 1.00 58.22 82 VAL A N 1
ATOM 655 C CA . VAL A 1 82 ? -23.661 -9.459 -31.712 1.00 58.22 82 VAL A CA 1
ATOM 656 C C . VAL A 1 82 ? -24.311 -8.065 -31.712 1.00 58.22 82 VAL A C 1
ATOM 658 O O . VAL A 1 82 ? -24.364 -7.410 -32.745 1.00 58.22 82 VAL A O 1
ATOM 661 N N . SER A 1 83 ? -24.701 -7.521 -30.561 1.00 65.88 83 SER A N 1
ATOM 662 C CA . SER A 1 83 ? -25.094 -6.113 -30.444 1.00 65.88 83 SER A CA 1
ATOM 663 C C . SER A 1 83 ? -24.326 -5.443 -29.316 1.00 65.88 83 SER A C 1
ATOM 665 O O . SER A 1 83 ? -24.237 -5.968 -28.212 1.00 65.88 83 SER A O 1
ATOM 667 N N . GLY A 1 84 ? -23.746 -4.277 -29.603 1.00 67.75 84 GLY A N 1
ATOM 668 C CA . GLY A 1 84 ? -22.950 -3.482 -28.661 1.00 67.75 84 GLY A CA 1
ATOM 669 C C . GLY A 1 84 ? -23.763 -2.778 -27.572 1.00 67.75 84 GLY A C 1
ATOM 670 O O . GLY A 1 84 ? -23.293 -1.772 -27.052 1.00 67.75 84 GLY A O 1
ATOM 671 N N . ASP A 1 85 ? -24.959 -3.282 -27.267 1.00 72.81 85 ASP A N 1
ATOM 672 C CA . ASP A 1 85 ? -25.909 -2.709 -26.310 1.00 72.81 85 ASP A CA 1
ATOM 673 C C . ASP A 1 85 ? -26.676 -3.817 -25.565 1.00 72.81 85 ASP A C 1
ATOM 675 O O . ASP A 1 85 ? -27.891 -3.774 -25.396 1.00 72.81 85 ASP A O 1
ATOM 679 N N . ASP A 1 86 ? -25.973 -4.884 -25.176 1.00 73.88 86 ASP A N 1
ATOM 680 C CA . ASP A 1 86 ? -26.507 -5.810 -24.177 1.00 73.88 86 ASP A CA 1
ATOM 681 C C . ASP A 1 86 ? -26.425 -5.111 -22.813 1.00 73.88 86 ASP A C 1
ATOM 683 O O . ASP A 1 86 ? -25.338 -4.921 -22.254 1.00 73.88 86 ASP A O 1
ATOM 687 N N . ASP A 1 87 ? -27.586 -4.704 -22.300 1.00 77.69 87 ASP A N 1
ATOM 688 C CA . ASP A 1 87 ? -27.725 -4.020 -21.018 1.00 77.69 87 ASP A CA 1
ATOM 689 C C . ASP A 1 87 ? -26.987 -4.770 -19.899 1.00 77.69 87 ASP A C 1
ATOM 691 O O . ASP A 1 87 ? -27.283 -5.925 -19.567 1.00 77.69 87 ASP A O 1
ATOM 695 N N . LEU A 1 88 ? -26.038 -4.082 -19.260 1.00 74.25 88 LEU A N 1
ATOM 696 C CA . LEU A 1 88 ? -25.388 -4.598 -18.063 1.00 74.25 88 LEU A CA 1
ATOM 697 C C . LEU A 1 88 ? -26.434 -4.757 -16.949 1.00 74.25 88 LEU A C 1
ATOM 699 O O . LEU A 1 88 ? -27.258 -3.857 -16.748 1.00 74.25 88 LEU A O 1
ATOM 703 N N . PRO A 1 89 ? -26.398 -5.858 -16.175 1.00 77.50 89 PRO A N 1
ATOM 704 C CA . PRO A 1 89 ? -27.340 -6.050 -15.085 1.00 77.50 89 PRO A CA 1
ATOM 705 C C . PRO A 1 89 ? -27.244 -4.875 -14.107 1.00 77.50 89 PRO A C 1
ATOM 707 O O . PRO A 1 89 ? -26.202 -4.634 -13.491 1.00 77.50 89 PRO A O 1
ATOM 710 N N . LYS A 1 90 ? -28.345 -4.126 -13.971 1.00 77.56 90 LYS A N 1
ATOM 711 C CA . LYS A 1 90 ? -28.431 -3.010 -13.027 1.00 77.56 90 LYS A CA 1
ATOM 712 C C . LYS A 1 90 ? -28.299 -3.541 -11.604 1.00 77.56 90 LYS A C 1
ATOM 714 O O . LYS A 1 90 ? -28.859 -4.579 -11.250 1.00 77.56 90 LYS A O 1
ATOM 719 N N . ARG A 1 91 ? -27.539 -2.825 -10.776 1.00 76.00 91 ARG A N 1
ATOM 720 C CA . ARG A 1 91 ? -27.302 -3.231 -9.392 1.00 76.00 91 ARG A CA 1
ATOM 721 C C . ARG A 1 91 ? -28.561 -2.987 -8.560 1.00 76.00 91 ARG A C 1
ATOM 723 O O . ARG A 1 91 ? -28.937 -1.841 -8.351 1.00 76.00 91 ARG A O 1
ATOM 730 N N . ASP A 1 92 ? -29.174 -4.064 -8.069 1.00 79.19 92 ASP A N 1
ATOM 731 C CA . ASP A 1 92 ? -30.335 -3.995 -7.173 1.00 79.19 92 ASP A CA 1
ATOM 732 C C . ASP A 1 92 ? -30.014 -3.179 -5.909 1.00 79.19 92 ASP A C 1
ATOM 734 O O . ASP A 1 92 ? -28.931 -3.323 -5.309 1.00 79.19 92 ASP A O 1
ATOM 738 N N . ASN A 1 93 ? -30.996 -2.397 -5.452 1.00 83.81 93 ASN A N 1
ATOM 739 C CA . ASN A 1 93 ? -30.921 -1.695 -4.176 1.00 83.81 93 ASN A CA 1
ATOM 740 C C . ASN A 1 93 ? -30.812 -2.700 -3.018 1.00 83.81 93 ASN A C 1
ATOM 742 O O . ASN A 1 93 ? -31.322 -3.821 -3.082 1.00 83.81 93 ASN A O 1
ATOM 746 N N . VAL A 1 94 ? -30.182 -2.298 -1.909 1.00 76.44 94 VAL A N 1
ATOM 747 C CA . VAL A 1 94 ? -29.931 -3.189 -0.755 1.00 76.44 94 VAL A CA 1
ATOM 748 C C . VAL A 1 94 ? -31.222 -3.838 -0.227 1.00 76.44 94 VAL A C 1
ATOM 750 O O . VAL A 1 94 ? -31.212 -5.012 0.143 1.00 76.44 94 VAL A O 1
ATOM 753 N N . GLY A 1 95 ? -32.344 -3.109 -0.243 1.00 85.19 95 GLY A N 1
ATOM 754 C CA . GLY A 1 95 ? -33.654 -3.638 0.155 1.00 85.19 95 GLY A CA 1
ATOM 755 C C . GLY A 1 95 ? -34.195 -4.717 -0.790 1.00 85.19 95 GLY A C 1
ATOM 756 O O . GLY A 1 95 ? -34.683 -5.747 -0.333 1.00 85.19 95 GLY A O 1
ATOM 757 N N . GLU A 1 96 ? -34.051 -4.531 -2.102 1.00 81.94 96 GLU A N 1
ATOM 758 C CA . GLU A 1 96 ? -34.493 -5.501 -3.115 1.00 81.94 96 GLU A CA 1
ATOM 759 C C . GLU A 1 96 ? -33.643 -6.769 -3.075 1.00 81.94 96 GLU A C 1
ATOM 761 O O . GLU A 1 96 ? -34.174 -7.879 -3.143 1.00 81.94 96 GLU A O 1
ATOM 766 N N . ARG A 1 97 ? -32.328 -6.613 -2.875 1.00 82.88 97 ARG A N 1
ATOM 767 C CA . ARG A 1 97 ? -31.406 -7.738 -2.691 1.00 82.88 97 ARG A CA 1
ATOM 768 C C . ARG A 1 97 ? -31.767 -8.555 -1.456 1.00 82.88 97 ARG A C 1
ATOM 770 O O . ARG A 1 97 ? -31.778 -9.783 -1.525 1.00 82.88 97 ARG A O 1
ATOM 777 N N . ARG A 1 98 ? -32.106 -7.885 -0.348 1.00 80.50 98 ARG A N 1
ATOM 778 C CA . ARG A 1 98 ? -32.568 -8.545 0.879 1.00 80.50 98 ARG A CA 1
ATOM 779 C C . ARG A 1 98 ? -33.867 -9.316 0.634 1.00 80.50 98 ARG A C 1
ATOM 781 O O . ARG A 1 98 ? -33.910 -10.502 0.934 1.00 80.50 98 ARG A O 1
ATOM 788 N N . ARG A 1 99 ? -34.861 -8.701 -0.014 1.00 84.50 99 ARG A N 1
ATOM 789 C CA . ARG A 1 99 ? -36.138 -9.355 -0.352 1.00 84.50 99 ARG A CA 1
ATOM 790 C C . ARG A 1 99 ? -35.950 -10.582 -1.254 1.00 84.50 99 ARG A C 1
ATOM 792 O O . ARG A 1 99 ? -36.548 -11.625 -1.011 1.00 84.50 99 ARG A O 1
ATOM 799 N N . LYS A 1 100 ? -35.099 -10.487 -2.283 1.00 86.06 100 LYS A N 1
ATOM 800 C CA . LYS A 1 100 ? -34.762 -11.622 -3.164 1.00 86.06 100 LYS A CA 1
ATOM 801 C C . LYS A 1 100 ? -34.041 -12.737 -2.406 1.00 86.06 100 LYS A C 1
ATOM 803 O O . LYS A 1 100 ? -34.309 -13.910 -2.650 1.00 86.06 100 LYS A O 1
ATOM 808 N N . HIS A 1 101 ? -33.130 -12.381 -1.502 1.00 83.88 101 HIS A N 1
ATOM 809 C CA . HIS A 1 101 ? -32.436 -13.348 -0.659 1.00 83.88 101 HIS A CA 1
ATOM 810 C C . HIS A 1 101 ? -33.406 -14.065 0.287 1.00 83.88 101 HIS A C 1
ATOM 812 O O . HIS A 1 101 ? -33.379 -15.286 0.350 1.00 83.88 101 HIS A O 1
ATOM 818 N N . GLU A 1 102 ? -34.300 -13.337 0.958 1.00 84.75 102 GLU A N 1
ATOM 819 C CA . GLU A 1 102 ? -35.346 -13.911 1.815 1.00 84.75 102 GLU A CA 1
ATOM 820 C C . GLU A 1 102 ? -36.253 -14.862 1.029 1.00 84.75 102 GLU A C 1
ATOM 822 O O . GLU A 1 102 ? -36.450 -15.995 1.451 1.00 84.75 102 GLU A O 1
ATOM 827 N N . LEU A 1 103 ? -36.709 -14.465 -0.164 1.00 82.56 103 LEU A N 1
ATOM 828 C CA . LEU A 1 103 ? -37.489 -15.335 -1.051 1.00 82.56 103 LEU A CA 1
ATOM 829 C C . LEU A 1 103 ? -36.720 -16.594 -1.468 1.00 82.56 103 LEU A C 1
ATOM 831 O O . LEU A 1 103 ? -37.301 -17.674 -1.497 1.00 82.56 103 LEU A O 1
ATOM 835 N N . ARG A 1 104 ? -35.418 -16.481 -1.759 1.00 85.19 104 ARG A N 1
ATOM 836 C CA . ARG A 1 104 ? -34.565 -17.626 -2.116 1.00 85.19 104 ARG A CA 1
ATOM 837 C C . ARG A 1 104 ? -34.315 -18.557 -0.930 1.00 85.19 104 ARG A C 1
ATOM 839 O O . ARG A 1 104 ? -34.238 -19.770 -1.111 1.00 85.19 104 ARG A O 1
ATOM 846 N N . VAL A 1 105 ? -34.141 -18.004 0.267 1.00 81.25 105 VAL A N 1
ATOM 847 C CA . VAL A 1 105 ? -33.999 -18.784 1.501 1.00 81.25 105 VAL A CA 1
ATOM 848 C C . VAL A 1 105 ? -35.309 -19.503 1.796 1.00 81.25 105 VAL A C 1
ATOM 850 O O . VAL A 1 105 ? -35.277 -20.707 1.995 1.00 81.25 105 VAL A O 1
ATOM 853 N N . LEU A 1 106 ? -36.451 -18.818 1.717 1.00 76.56 106 LEU A N 1
ATOM 854 C CA . LEU A 1 106 ? -37.777 -19.421 1.882 1.00 76.56 106 LEU A CA 1
ATOM 855 C C . LEU A 1 106 ? -38.043 -20.512 0.839 1.00 76.56 106 LEU A C 1
ATOM 857 O O . LEU A 1 106 ? -38.481 -21.600 1.195 1.00 76.56 106 LEU A O 1
ATOM 861 N N . SER A 1 107 ? -37.706 -20.276 -0.433 1.00 76.62 107 SER A N 1
ATOM 862 C CA . SER A 1 107 ? -37.850 -21.293 -1.480 1.00 76.62 107 SER A CA 1
ATOM 863 C C . SER A 1 107 ? -36.909 -22.478 -1.274 1.00 76.62 107 SER A C 1
ATOM 865 O O . SER A 1 107 ? -37.270 -23.596 -1.609 1.00 76.62 107 SER A O 1
ATOM 867 N N . ARG A 1 108 ? -35.700 -22.264 -0.731 1.00 68.31 108 ARG A N 1
ATOM 868 C CA . ARG A 1 108 ? -34.780 -23.356 -0.369 1.00 68.31 108 ARG A CA 1
ATOM 869 C C . ARG A 1 108 ? -35.233 -24.117 0.868 1.00 68.31 108 ARG A C 1
ATOM 871 O O . ARG A 1 108 ? -35.040 -25.320 0.912 1.00 68.31 108 ARG A O 1
ATOM 878 N N . VAL A 1 109 ? -35.828 -23.445 1.848 1.00 65.94 109 VAL A N 1
ATOM 879 C CA . VAL A 1 109 ? -36.425 -24.099 3.019 1.00 65.94 109 VAL A CA 1
ATOM 880 C C . VAL A 1 109 ? -37.622 -24.952 2.587 1.00 65.94 109 VAL A C 1
ATOM 882 O O . VAL A 1 109 ? -37.727 -26.084 3.036 1.00 65.94 109 VAL A O 1
ATOM 885 N N . GLY A 1 110 ? -38.439 -24.479 1.638 1.00 58.06 110 GLY A N 1
ATOM 886 C CA . GLY A 1 110 ? -39.509 -25.281 1.030 1.00 58.06 110 GLY A CA 1
ATOM 887 C C . GLY A 1 110 ? -39.015 -26.388 0.087 1.00 58.06 110 GLY A C 1
ATOM 888 O O . GLY A 1 110 ? -39.599 -27.460 0.044 1.00 58.06 110 GLY A O 1
ATOM 889 N N . ALA A 1 111 ? -37.916 -26.181 -0.646 1.00 53.34 111 ALA A N 1
ATOM 890 C CA . ALA A 1 111 ? -37.342 -27.209 -1.525 1.00 53.34 111 ALA A CA 1
ATOM 891 C C . ALA A 1 111 ? -36.559 -28.290 -0.757 1.00 53.34 111 ALA A C 1
ATOM 893 O O . ALA A 1 111 ? -36.444 -29.413 -1.232 1.00 53.34 111 ALA A O 1
ATOM 894 N N . ASN A 1 112 ? -36.054 -27.966 0.436 1.00 44.66 112 ASN A N 1
ATOM 895 C CA . ASN A 1 112 ? -35.438 -28.927 1.350 1.00 44.66 112 ASN A CA 1
ATOM 896 C C . ASN A 1 112 ? -36.469 -29.624 2.261 1.00 44.66 112 ASN A C 1
ATOM 898 O O . ASN A 1 112 ? -36.059 -30.394 3.122 1.00 44.66 112 ASN A O 1
ATOM 902 N N . SER A 1 113 ? -37.779 -29.378 2.097 1.00 43.59 113 SER A N 1
ATOM 903 C CA . SER A 1 113 ? -38.834 -30.102 2.828 1.00 43.59 113 SER A CA 1
ATOM 904 C C . SER A 1 113 ? -39.370 -31.328 2.073 1.00 43.59 113 SER A C 1
ATOM 906 O O . SER A 1 113 ? -40.355 -31.922 2.500 1.00 43.59 113 SER A O 1
ATOM 908 N N . VAL A 1 114 ? -38.746 -31.716 0.954 1.00 47.50 114 VAL A N 1
ATOM 909 C CA . VAL A 1 114 ? -39.073 -32.947 0.208 1.00 47.50 114 VAL A CA 1
ATOM 910 C C . VAL A 1 114 ? -37.945 -33.969 0.360 1.00 47.50 114 VAL A C 1
ATOM 912 O O . VAL A 1 114 ? -37.502 -34.556 -0.613 1.00 47.50 114 VAL A O 1
ATOM 915 N N . GLU A 1 115 ? -37.466 -34.183 1.586 1.00 44.22 115 GLU A N 1
ATOM 916 C CA . GLU A 1 115 ? -36.776 -35.417 1.984 1.00 44.22 115 GLU A CA 1
ATOM 917 C C . GLU A 1 115 ? -37.145 -35.727 3.448 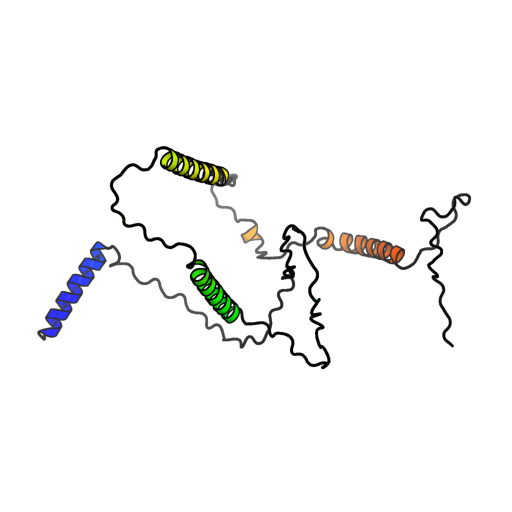1.00 44.22 115 GLU A C 1
ATOM 919 O O . GLU A 1 115 ? -36.554 -35.193 4.381 1.00 44.22 115 GLU A O 1
ATOM 924 N N . TYR A 1 116 ? -38.161 -36.587 3.610 1.00 47.00 116 TYR A N 1
ATOM 925 C CA . TYR A 1 116 ? -38.555 -37.288 4.842 1.00 47.00 116 TYR A CA 1
ATOM 926 C C . TYR A 1 116 ? -38.921 -36.421 6.062 1.00 47.00 116 TYR A C 1
ATOM 928 O O . TYR A 1 116 ? -38.272 -36.480 7.104 1.00 47.00 116 TYR A O 1
ATOM 936 N N . ASP A 1 117 ? -40.055 -35.723 5.980 1.00 44.50 117 ASP A N 1
ATOM 937 C CA . ASP A 1 117 ? -40.862 -35.443 7.172 1.00 44.50 117 ASP A CA 1
ATOM 938 C C . ASP A 1 117 ? -41.782 -36.649 7.424 1.00 44.50 117 ASP A C 1
ATOM 940 O O . ASP A 1 117 ? -42.952 -36.678 7.050 1.00 44.50 117 ASP A O 1
ATOM 944 N N . HIS A 1 118 ? -41.201 -37.726 7.957 1.00 45.34 118 HIS A N 1
ATOM 945 C CA . HIS A 1 118 ? -41.995 -38.686 8.712 1.00 45.34 118 HIS A CA 1
ATOM 946 C C . HIS A 1 118 ? -42.185 -38.057 10.093 1.00 45.34 118 HIS A C 1
ATOM 948 O O . HIS A 1 118 ? -41.336 -38.223 10.971 1.00 45.34 118 HIS A O 1
ATOM 954 N N . GLU A 1 119 ? -43.291 -37.335 10.270 1.00 47.69 119 GLU A N 1
ATOM 955 C CA . GLU A 1 119 ? -43.900 -37.142 11.583 1.00 47.69 119 GLU A CA 1
ATOM 956 C C . GLU A 1 119 ? -44.143 -38.546 12.163 1.00 47.69 119 GLU A C 1
ATOM 958 O O . GLU A 1 119 ? -45.107 -39.236 11.830 1.00 47.69 119 GLU A O 1
ATOM 963 N N . LEU A 1 120 ? -43.175 -39.036 12.937 1.00 46.84 120 LEU A N 1
ATOM 964 C CA . LEU A 1 120 ? -43.303 -40.275 13.690 1.00 46.84 120 LEU A CA 1
ATOM 965 C C . LEU A 1 120 ? -44.312 -40.013 14.815 1.00 46.84 120 LEU A C 1
ATOM 967 O O . LEU A 1 120 ? -44.094 -39.079 15.591 1.00 46.84 120 LEU A O 1
ATOM 971 N N . PRO A 1 121 ? -45.398 -40.799 14.916 1.00 45.06 121 PRO A N 1
ATOM 972 C CA . PRO A 1 121 ? -46.328 -40.684 16.026 1.00 45.06 121 PRO A CA 1
ATOM 973 C C . PRO A 1 121 ? -45.576 -40.937 17.335 1.00 45.06 121 PRO A C 1
ATOM 975 O O . PRO A 1 121 ? -44.777 -41.869 17.422 1.00 45.06 121 PRO A O 1
ATOM 978 N N . GLU A 1 122 ? -45.855 -40.120 18.347 1.00 55.62 122 GLU A N 1
ATOM 979 C CA . GLU A 1 122 ? -45.252 -40.161 19.685 1.00 55.62 122 GLU A CA 1
ATOM 980 C C . GLU A 1 122 ? -45.685 -41.377 20.528 1.00 55.62 122 GLU A C 1
ATOM 982 O O . GLU A 1 122 ? -45.414 -41.422 21.716 1.00 55.62 122 GLU A O 1
ATOM 987 N N . ASP A 1 123 ? -46.288 -42.413 19.945 1.00 49.28 123 ASP A N 1
ATOM 988 C CA . ASP A 1 123 ? -46.797 -43.554 20.707 1.00 49.28 123 ASP A CA 1
ATOM 989 C C . ASP A 1 123 ? -46.518 -44.877 19.982 1.00 49.28 123 ASP A C 1
ATOM 991 O O . ASP A 1 123 ? -47.314 -45.375 19.186 1.00 49.28 123 ASP A O 1
ATOM 995 N N . GLY A 1 124 ? -45.348 -45.445 20.269 1.00 40.75 124 GLY A N 1
ATOM 996 C CA . GLY A 1 124 ? -44.932 -46.778 19.844 1.00 40.75 124 GLY A CA 1
ATOM 997 C C . GLY A 1 124 ? -44.091 -47.438 20.930 1.00 40.75 124 GLY A C 1
ATOM 998 O O . GLY A 1 124 ? -42.866 -47.353 20.917 1.00 40.75 124 GLY A O 1
ATOM 999 N N . ASP A 1 125 ? -44.769 -48.057 21.892 1.00 53.94 125 ASP A N 1
ATOM 1000 C CA . ASP A 1 125 ? -44.201 -49.013 22.843 1.00 53.94 125 ASP A CA 1
ATOM 1001 C C . ASP A 1 125 ? -43.512 -50.168 22.093 1.00 53.94 125 ASP A C 1
ATOM 1003 O O . ASP A 1 125 ? -44.130 -50.823 21.252 1.00 53.94 125 ASP A O 1
ATOM 1007 N N . GLY A 1 126 ? -42.229 -50.406 22.383 1.00 50.25 126 GLY A N 1
ATOM 1008 C CA . GLY A 1 126 ? -41.498 -51.558 21.856 1.00 50.25 126 GLY A CA 1
ATOM 1009 C C . GLY A 1 126 ? -40.036 -51.279 21.527 1.00 50.25 126 GLY A C 1
ATOM 1010 O O . GLY A 1 126 ? -39.691 -51.113 20.366 1.00 50.25 126 GLY A O 1
ATOM 1011 N N . SER A 1 127 ? -39.183 -51.287 22.558 1.00 61.41 127 SER A N 1
ATOM 1012 C CA . SER A 1 127 ? -37.740 -51.571 22.468 1.00 61.41 127 SER A CA 1
ATOM 1013 C C . SER A 1 127 ? -36.991 -50.872 21.320 1.00 61.41 127 SER A C 1
ATOM 1015 O O . SER A 1 127 ? -36.720 -51.482 20.289 1.00 61.41 127 SER A O 1
ATOM 1017 N N . GLU A 1 128 ? -36.560 -49.619 21.521 1.00 56.41 128 GLU A N 1
ATOM 1018 C CA . GLU A 1 128 ? -35.415 -49.100 20.755 1.00 56.41 128 G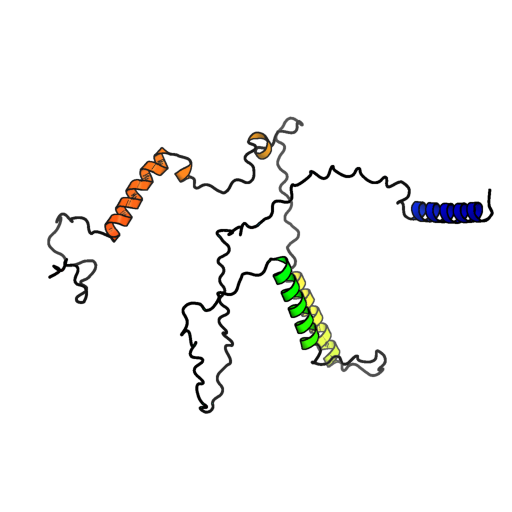LU A CA 1
ATOM 1019 C C . GLU A 1 128 ? -34.268 -50.115 20.899 1.00 56.41 128 GLU A C 1
ATOM 1021 O O . GLU A 1 128 ? -33.742 -50.270 22.004 1.00 56.41 128 GLU A O 1
ATOM 1026 N N . ASP A 1 129 ? -33.910 -50.814 19.814 1.00 71.56 129 ASP A N 1
ATOM 1027 C CA . ASP A 1 129 ? -32.767 -51.730 19.791 1.00 71.56 129 ASP A CA 1
ATOM 1028 C C . ASP A 1 129 ? -31.566 -51.048 20.460 1.00 71.56 129 ASP A C 1
ATOM 1030 O O . ASP A 1 129 ? -31.277 -49.874 20.203 1.00 71.56 129 ASP A O 1
ATOM 1034 N N . GLU A 1 130 ? -30.854 -51.774 21.322 1.00 80.50 130 GLU A N 1
ATOM 1035 C CA . GLU A 1 130 ? -29.737 -51.254 22.127 1.00 80.50 130 GLU A CA 1
ATOM 1036 C C . GLU A 1 130 ? -28.710 -50.483 21.266 1.00 80.50 130 GLU A C 1
ATOM 1038 O O . GLU A 1 130 ? -28.210 -49.421 21.645 1.00 80.50 130 GLU A O 1
ATOM 1043 N N . PHE A 1 131 ? -28.538 -50.935 20.022 1.00 85.25 131 PHE A N 1
ATOM 1044 C CA . PHE A 1 131 ? -27.749 -50.289 18.977 1.00 85.25 131 PHE A CA 1
ATOM 1045 C C . PHE A 1 131 ? -28.179 -48.845 18.646 1.00 85.25 131 PHE A C 1
ATOM 1047 O O . PHE A 1 131 ? -27.339 -47.954 18.505 1.00 85.25 131 PHE A O 1
ATOM 1054 N N . TYR A 1 132 ? -29.479 -48.565 18.535 1.00 85.94 132 TYR A N 1
ATOM 1055 C CA . TYR A 1 132 ? -29.976 -47.221 18.221 1.00 85.94 132 TYR A CA 1
ATOM 1056 C C . TYR A 1 132 ? -29.766 -46.244 19.385 1.00 85.94 132 TYR A C 1
ATOM 1058 O O . TYR A 1 132 ? -29.467 -45.063 19.158 1.00 85.94 132 TYR A O 1
ATOM 1066 N N . ARG A 1 133 ? -29.835 -46.728 20.633 1.00 89.12 133 ARG A N 1
ATOM 1067 C CA . ARG A 1 133 ? -29.505 -45.918 21.816 1.00 89.12 133 ARG A CA 1
ATOM 1068 C C . ARG A 1 133 ? -28.029 -45.542 21.848 1.00 89.12 133 ARG A C 1
ATOM 1070 O O . ARG A 1 133 ? -27.705 -44.386 22.135 1.00 89.12 133 ARG A O 1
ATOM 1077 N N . ASP A 1 134 ? -27.147 -46.463 21.476 1.00 90.56 134 ASP A N 1
ATOM 1078 C CA . ASP A 1 134 ? -25.706 -46.214 21.379 1.00 90.56 134 ASP A CA 1
ATOM 1079 C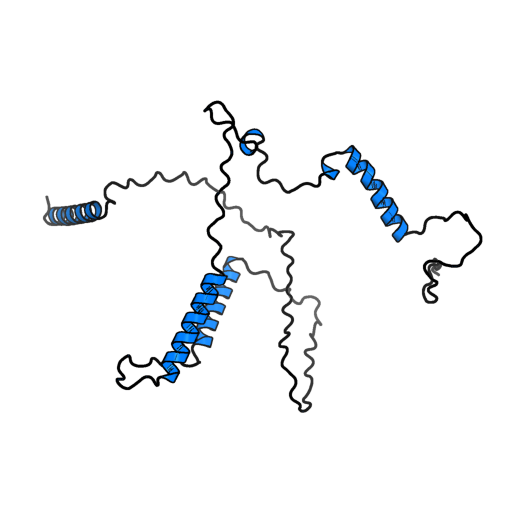 C . ASP A 1 134 ? -25.366 -45.142 20.348 1.00 90.56 134 ASP A C 1
ATOM 1081 O O . ASP A 1 134 ? -24.631 -44.198 20.647 1.00 90.56 134 ASP A O 1
ATOM 1085 N N . VAL A 1 135 ? -25.963 -45.216 19.158 1.00 92.44 135 VAL A N 1
ATOM 1086 C CA . VAL A 1 135 ? -25.750 -44.221 18.097 1.00 92.44 135 VAL A CA 1
ATOM 1087 C C . VAL A 1 135 ? -26.215 -42.828 18.537 1.00 92.44 135 VAL A C 1
ATOM 1089 O O . VAL A 1 135 ? -25.542 -41.824 18.270 1.00 92.44 135 VAL A O 1
ATOM 1092 N N . LYS A 1 136 ? -27.342 -42.745 19.256 1.00 91.75 136 LYS A N 1
ATOM 1093 C CA . LYS A 1 136 ? -27.866 -41.483 19.795 1.00 91.75 136 LYS A CA 1
ATOM 1094 C C . LYS A 1 136 ? -26.916 -40.891 20.841 1.00 91.75 136 LYS A C 1
ATOM 1096 O O . LYS A 1 136 ? -26.590 -39.707 20.736 1.00 91.75 136 LYS A O 1
ATOM 1101 N N . ARG A 1 137 ? -26.403 -41.712 21.770 1.00 92.00 137 ARG A N 1
ATOM 1102 C CA . ARG A 1 137 ? -25.402 -41.307 22.778 1.00 92.00 137 ARG A CA 1
ATOM 1103 C C . ARG A 1 137 ? -24.117 -40.790 22.135 1.00 92.00 137 ARG A C 1
ATOM 1105 O O . ARG A 1 137 ? -23.717 -39.653 22.393 1.00 92.00 137 ARG A O 1
ATOM 1112 N N . GLN A 1 138 ? -23.546 -41.549 21.200 1.00 92.75 138 GLN A N 1
ATOM 1113 C CA . GLN A 1 138 ? -22.331 -41.151 20.481 1.00 92.75 138 GLN A CA 1
ATOM 1114 C C . GLN A 1 138 ? -22.513 -39.825 19.733 1.00 92.75 138 GLN A C 1
ATOM 1116 O O . GLN A 1 138 ? -21.613 -38.983 19.699 1.00 92.75 138 GLN A O 1
ATOM 1121 N N . ARG A 1 139 ? -23.694 -39.594 19.143 1.00 93.19 139 ARG A N 1
ATOM 1122 C CA . ARG A 1 139 ? -24.009 -38.326 18.475 1.00 93.19 139 ARG A CA 1
ATOM 1123 C C . ARG A 1 139 ? -24.072 -37.165 19.466 1.00 93.19 139 ARG A C 1
ATOM 1125 O O . ARG A 1 139 ? -23.535 -36.099 19.160 1.00 93.19 139 ARG A O 1
ATOM 1132 N N . THR A 1 140 ? -24.707 -37.350 20.625 1.00 93.94 140 THR A N 1
ATOM 1133 C CA . THR A 1 140 ? -24.799 -36.306 21.658 1.00 93.94 140 THR A CA 1
ATOM 1134 C C . THR A 1 140 ? -23.441 -35.969 22.260 1.00 93.94 140 THR A C 1
ATOM 1136 O O . THR A 1 140 ? -23.117 -34.791 22.381 1.00 93.94 140 THR A O 1
ATOM 1139 N N . GLU A 1 141 ? -22.609 -36.974 22.526 1.00 94.81 141 GLU A N 1
ATOM 1140 C CA . GLU A 1 141 ? -21.246 -36.802 23.042 1.00 94.81 141 GLU A CA 1
ATOM 1141 C C . GLU A 1 141 ? -20.351 -36.106 22.017 1.00 94.81 141 GLU A C 1
ATOM 1143 O O . GLU A 1 141 ? -19.621 -35.167 22.320 1.00 94.81 141 GLU A O 1
ATOM 1148 N N . LYS A 1 142 ? -20.455 -36.492 20.743 1.00 94.44 142 LYS A N 1
ATOM 1149 C CA . LYS A 1 142 ? -19.728 -35.815 19.668 1.00 94.44 142 LYS A CA 1
ATOM 1150 C C . LYS A 1 142 ? -20.122 -34.341 19.554 1.00 94.44 142 LYS A C 1
ATOM 1152 O O . LYS A 1 142 ? -19.269 -33.502 19.261 1.00 94.44 142 LYS A O 1
ATOM 1157 N N . LEU A 1 143 ? -21.400 -34.017 19.755 1.00 92.56 143 LEU A N 1
ATOM 1158 C CA . LEU A 1 143 ? -21.895 -32.639 19.757 1.00 92.56 143 LEU A CA 1
ATOM 1159 C C . LEU A 1 143 ? -21.422 -31.859 20.990 1.00 92.56 143 LEU A C 1
ATOM 1161 O O . LEU A 1 143 ? -21.008 -30.712 20.825 1.00 92.56 143 LEU A O 1
ATOM 1165 N N . SER A 1 144 ? -21.431 -32.457 22.186 1.00 91.62 144 SER A N 1
ATOM 1166 C CA . SER A 1 144 ? -20.951 -31.800 23.409 1.00 91.62 144 SER A CA 1
ATOM 1167 C C . SER A 1 144 ? -19.448 -31.538 23.352 1.00 91.62 144 SER A C 1
ATOM 1169 O O . SER A 1 144 ? -19.038 -30.398 23.540 1.00 91.62 144 SER A O 1
ATOM 1171 N N . LEU A 1 145 ? -18.644 -32.523 22.944 1.00 92.56 145 LEU A N 1
ATOM 1172 C CA . LEU A 1 145 ? -17.197 -32.373 22.752 1.00 92.56 145 LEU A CA 1
ATOM 1173 C C . LEU A 1 145 ? -16.868 -31.303 21.708 1.00 92.56 145 LEU A C 1
ATOM 1175 O O . LEU A 1 145 ? -15.926 -30.525 21.864 1.00 92.56 145 LEU A O 1
ATOM 1179 N N . LYS A 1 146 ? -17.652 -31.243 20.623 1.00 90.38 146 LYS A N 1
ATOM 1180 C CA . LYS A 1 146 ? -17.521 -30.185 19.621 1.00 90.38 146 LYS A CA 1
ATOM 1181 C C . LYS A 1 146 ? -17.826 -28.827 20.251 1.00 90.38 146 LYS A C 1
ATOM 1183 O O . LYS A 1 146 ? -17.034 -27.908 20.079 1.00 90.38 146 LYS A O 1
ATOM 1188 N N . ASN A 1 147 ? -18.934 -28.706 20.979 1.00 87.81 147 ASN A N 1
ATOM 1189 C CA . ASN A 1 147 ? -19.305 -27.466 21.650 1.00 87.81 147 ASN A CA 1
ATOM 1190 C C . ASN A 1 147 ? -18.215 -27.026 22.627 1.00 87.81 147 ASN A C 1
ATOM 1192 O O . ASN A 1 147 ? -17.711 -25.926 22.463 1.00 87.81 147 ASN A O 1
ATOM 1196 N N . GLU A 1 148 ? -17.775 -27.886 23.545 1.00 87.25 148 GLU A N 1
ATOM 1197 C CA . GLU A 1 148 ? -16.709 -27.604 24.516 1.00 87.25 148 GLU A CA 1
ATOM 1198 C C . GLU A 1 148 ? -15.402 -27.163 23.850 1.00 87.25 148 GLU A C 1
ATOM 1200 O O . GLU A 1 148 ? -14.789 -26.189 24.280 1.00 87.25 148 GLU A O 1
ATOM 1205 N N . LYS A 1 149 ? -15.011 -27.807 22.743 1.00 87.19 149 LYS A N 1
ATOM 1206 C CA . LYS A 1 149 ? -13.824 -27.429 21.964 1.00 87.19 149 LYS A CA 1
ATOM 1207 C C . LYS A 1 149 ? -13.919 -26.026 21.356 1.00 87.19 149 LYS A C 1
ATOM 1209 O O . LYS A 1 149 ? -12.894 -25.368 21.187 1.00 87.19 149 LYS A O 1
ATOM 1214 N N . TYR A 1 150 ? -15.120 -25.595 20.972 1.00 82.06 150 TYR A N 1
ATOM 1215 C CA . TYR A 1 150 ? -15.363 -24.279 20.373 1.00 82.06 150 TYR A CA 1
ATOM 1216 C C . TYR A 1 150 ? -15.920 -23.255 21.366 1.00 82.06 150 TYR A C 1
ATOM 1218 O O . TYR A 1 150 ? -16.149 -22.109 20.972 1.00 82.06 150 TYR A O 1
ATOM 1226 N N . LEU A 1 151 ? -16.117 -23.620 22.637 1.00 81.12 151 LEU A N 1
ATOM 1227 C CA . LEU A 1 151 ? -16.445 -22.647 23.666 1.00 81.12 151 LEU A CA 1
ATOM 1228 C C . LEU A 1 151 ? -15.230 -21.726 23.846 1.00 81.12 151 LEU A C 1
ATOM 1230 O O . LEU A 1 151 ? -14.125 -22.200 24.117 1.00 81.12 151 LEU A O 1
ATOM 1234 N N . PRO A 1 152 ? -15.399 -20.403 23.685 1.00 73.44 152 PRO A N 1
ATOM 1235 C CA . PRO A 1 152 ? -14.314 -19.470 23.930 1.00 73.44 152 PRO A CA 1
ATOM 1236 C C . PRO A 1 152 ? -13.933 -19.556 25.411 1.00 73.44 152 PRO A C 1
ATOM 1238 O O . PRO A 1 152 ? -14.784 -19.361 26.281 1.00 73.44 152 PRO A O 1
ATOM 1241 N N . ALA A 1 153 ? -12.663 -19.860 25.697 1.00 67.38 153 ALA A N 1
ATOM 1242 C CA . ALA A 1 153 ? -12.133 -19.886 27.054 1.00 67.38 153 ALA A CA 1
ATOM 1243 C C . ALA A 1 153 ? -12.469 -18.562 27.757 1.00 67.38 153 ALA A C 1
ATOM 1245 O O . ALA A 1 153 ? -11.996 -17.487 27.381 1.00 67.38 153 ALA A O 1
ATOM 1246 N N . ARG A 1 154 ? -13.346 -18.636 28.760 1.00 65.19 154 ARG A N 1
ATOM 1247 C CA . ARG A 1 154 ? -13.858 -17.486 29.506 1.00 65.19 154 ARG A CA 1
ATOM 1248 C C . ARG A 1 154 ? -12.819 -17.048 30.540 1.00 65.19 154 ARG A C 1
ATOM 1250 O O . ARG A 1 154 ? -13.042 -17.171 31.734 1.00 65.19 154 ARG A O 1
ATOM 1257 N N . SER A 1 155 ? -11.655 -16.594 30.086 1.00 62.78 155 SER A N 1
ATOM 1258 C CA . SER A 1 155 ? -10.574 -16.152 30.978 1.00 62.78 155 SER A CA 1
ATOM 1259 C C . SER A 1 155 ? -9.753 -14.996 30.414 1.00 62.78 155 SER A C 1
ATOM 1261 O O . SER A 1 155 ? -8.579 -14.846 30.745 1.00 62.78 155 SER A O 1
ATOM 1263 N N . ILE A 1 156 ? -10.352 -14.150 29.577 1.00 61.12 156 ILE A N 1
ATOM 1264 C CA . ILE A 1 156 ? -9.783 -12.826 29.329 1.00 61.12 156 ILE A CA 1
ATOM 1265 C C . ILE A 1 156 ? -10.285 -11.953 30.474 1.00 61.12 156 ILE A C 1
ATOM 1267 O O . ILE A 1 156 ? -11.338 -11.325 30.373 1.00 61.12 156 ILE A O 1
ATOM 1271 N N . GLN A 1 157 ? -9.580 -11.999 31.605 1.00 66.06 157 GLN A N 1
ATOM 1272 C CA . GLN A 1 157 ? -9.771 -10.978 32.623 1.00 66.06 157 GLN A CA 1
ATOM 1273 C C . GLN A 1 157 ? -9.431 -9.630 31.973 1.00 66.06 157 GLN A C 1
ATOM 1275 O O . GLN A 1 157 ? -8.358 -9.510 31.369 1.00 66.06 157 GLN A O 1
ATOM 1280 N N . PRO A 1 158 ? -10.340 -8.643 31.998 1.00 64.25 158 PRO A N 1
ATOM 1281 C CA . PRO A 1 158 ? -9.997 -7.308 31.549 1.00 64.25 158 PRO A CA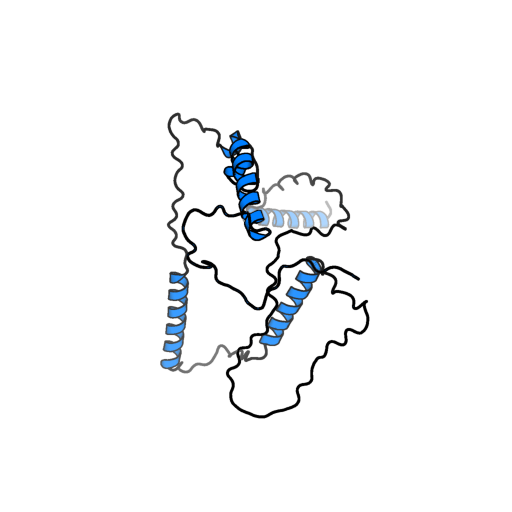 1
ATOM 1282 C C . PRO A 1 158 ? -8.868 -6.807 32.448 1.00 64.25 158 PRO A C 1
ATOM 1284 O O . PRO A 1 158 ? -9.005 -6.790 33.666 1.00 64.25 158 PRO A O 1
ATOM 1287 N N . VAL A 1 159 ? -7.738 -6.467 31.831 1.00 68.19 159 VAL A N 1
ATOM 1288 C CA . VAL A 1 159 ? -6.594 -5.855 32.507 1.00 68.19 159 VAL A CA 1
ATOM 1289 C C . VAL A 1 159 ? -7.100 -4.602 33.215 1.00 68.19 159 VAL A C 1
ATOM 1291 O O . VAL A 1 159 ? -7.611 -3.691 32.561 1.00 68.19 159 VAL A O 1
ATOM 1294 N N . GLU A 1 160 ? -7.012 -4.589 34.542 1.00 64.12 160 GLU A N 1
ATOM 1295 C CA . GLU A 1 160 ? -7.293 -3.406 35.343 1.00 64.12 160 GLU A CA 1
ATOM 1296 C C . GLU A 1 160 ? -6.265 -2.337 34.957 1.00 64.12 160 GLU A C 1
ATOM 1298 O O . GLU A 1 160 ? -5.061 -2.524 35.126 1.00 64.12 160 GLU A O 1
ATOM 1303 N N . GLU A 1 161 ? -6.722 -1.241 34.345 1.00 67.06 161 GLU A N 1
ATOM 1304 C CA . GLU A 1 161 ? -5.862 -0.086 34.097 1.00 67.06 161 GLU A CA 1
ATOM 1305 C C . GLU A 1 161 ? -5.441 0.472 35.459 1.00 67.06 161 GLU A C 1
ATOM 1307 O O . GLU A 1 161 ? -6.262 1.043 36.179 1.00 67.06 161 GLU A O 1
ATOM 1312 N N . GLU A 1 162 ? -4.172 0.271 35.822 1.00 62.84 162 GLU A N 1
ATOM 1313 C CA . GLU A 1 162 ? -3.596 0.764 37.069 1.00 62.84 162 GLU A CA 1
ATOM 1314 C C . GLU A 1 162 ? -3.871 2.266 37.212 1.00 62.84 162 GLU A C 1
ATOM 1316 O O . GLU A 1 162 ? -3.345 3.108 36.478 1.00 62.84 162 GLU A O 1
ATOM 1321 N N . THR A 1 163 ? -4.727 2.628 38.168 1.00 60.66 163 THR A N 1
ATOM 1322 C CA . THR A 1 163 ? -4.930 4.021 38.550 1.00 60.66 163 THR A CA 1
ATOM 1323 C C . THR A 1 163 ? -3.727 4.461 39.374 1.00 60.66 163 THR A C 1
ATOM 1325 O O . THR A 1 163 ? -3.774 4.468 40.603 1.00 60.66 163 THR A O 1
ATOM 1328 N N . GLU A 1 164 ? -2.628 4.805 38.707 1.00 64.50 164 GLU A N 1
ATOM 1329 C CA . GLU A 1 164 ? -1.464 5.407 39.353 1.00 64.50 164 GLU A CA 1
ATOM 1330 C C . GLU A 1 164 ? -1.879 6.703 40.073 1.00 64.50 164 GLU A C 1
ATOM 1332 O O . GLU A 1 164 ? -2.125 7.732 39.431 1.00 64.50 164 GLU A O 1
ATOM 1337 N N . GLY A 1 165 ? -1.967 6.598 41.404 1.00 64.25 165 GLY A N 1
ATOM 1338 C CA . GLY A 1 165 ? -1.709 7.615 42.429 1.00 64.25 165 GLY A CA 1
ATOM 1339 C C . GLY A 1 165 ? -2.376 8.981 42.255 1.00 64.25 165 GLY A C 1
ATOM 1340 O O . GLY A 1 165 ? -1.878 9.795 41.484 1.00 64.25 165 GLY A O 1
ATOM 1341 N N . ASP A 1 166 ? -3.467 9.204 43.007 1.00 71.88 166 ASP A N 1
ATOM 1342 C CA . ASP A 1 166 ? -3.993 10.482 43.572 1.00 71.88 166 ASP A CA 1
ATOM 1343 C C . ASP A 1 166 ? -5.512 10.377 43.884 1.00 71.88 166 ASP A C 1
ATOM 1345 O O . ASP A 1 166 ? -6.146 11.335 44.312 1.00 71.88 166 ASP A O 1
ATOM 1349 N N . GLY A 1 167 ? -6.168 9.239 43.604 1.00 82.00 167 GLY A N 1
ATOM 1350 C CA . GLY A 1 167 ? -7.623 9.070 43.799 1.00 82.00 167 GLY A CA 1
ATOM 1351 C C . GLY A 1 167 ? -8.500 9.914 42.854 1.00 82.00 167 GLY A C 1
ATOM 1352 O O . GLY A 1 167 ? -9.713 9.717 42.781 1.00 82.00 167 GLY A O 1
ATOM 1353 N N . LYS A 1 168 ? -7.901 10.829 42.081 1.00 87.88 168 LYS A N 1
ATOM 1354 C CA . LYS A 1 168 ? -8.565 11.631 41.049 1.00 87.88 168 LYS A CA 1
ATOM 1355 C C . LYS A 1 168 ? -8.585 10.887 39.716 1.00 87.88 168 LYS A C 1
ATOM 1357 O O . LYS A 1 168 ? -7.582 10.329 39.275 1.00 87.88 168 LYS A O 1
ATOM 1362 N N . ARG A 1 169 ? -9.726 10.935 39.024 1.00 86.69 169 ARG A N 1
ATOM 1363 C CA . ARG A 1 169 ? -9.884 10.345 37.685 1.00 86.69 169 ARG A CA 1
ATOM 1364 C C . ARG A 1 169 ? -9.121 11.189 36.662 1.00 86.69 169 ARG A C 1
ATOM 1366 O O . ARG A 1 169 ? -9.486 12.338 36.417 1.00 86.69 169 ARG A O 1
ATOM 1373 N N . LYS A 1 170 ? -8.072 10.622 36.061 1.00 89.75 170 LYS A N 1
ATOM 1374 C CA . LYS A 1 170 ? -7.312 11.268 34.981 1.00 89.75 170 LYS A CA 1
ATOM 1375 C C . LYS A 1 170 ? -8.108 11.227 33.670 1.00 89.75 170 LYS A C 1
ATOM 1377 O O . LYS A 1 170 ? -8.874 10.299 33.415 1.00 89.75 170 LYS A O 1
ATOM 1382 N N . ILE A 1 171 ? -7.930 12.248 32.834 1.00 92.00 171 ILE A N 1
ATOM 1383 C CA . ILE A 1 171 ? -8.476 12.274 31.470 1.00 92.00 171 ILE A CA 1
ATOM 1384 C C . ILE A 1 171 ? -7.780 11.210 30.609 1.00 92.00 171 ILE A C 1
ATOM 1386 O O . ILE A 1 171 ? -6.559 11.072 30.662 1.00 92.00 171 ILE A O 1
ATOM 1390 N N . SER A 1 172 ? -8.535 10.465 29.797 1.00 92.31 172 SER A N 1
ATOM 1391 C CA . SER A 1 172 ? -7.941 9.480 28.887 1.00 92.31 172 SER A CA 1
ATOM 1392 C C . SER A 1 172 ? -7.331 10.154 27.656 1.00 92.31 172 SER A C 1
ATOM 1394 O O . SER A 1 172 ? -7.831 11.172 27.173 1.00 92.31 172 SER A O 1
ATOM 1396 N N . TYR A 1 173 ? -6.291 9.546 27.078 1.00 93.56 173 TYR A N 1
ATOM 1397 C CA . TYR A 1 173 ? -5.631 10.061 25.869 1.00 93.56 173 TYR A CA 1
ATOM 1398 C C . TYR A 1 173 ? -6.606 10.275 24.696 1.00 93.56 173 TYR A C 1
ATOM 1400 O O . TYR A 1 173 ? -6.448 11.195 23.891 1.00 93.56 173 TYR A O 1
ATOM 1408 N N . GLN A 1 174 ? -7.637 9.430 24.591 1.00 94.88 174 GLN A N 1
ATOM 1409 C CA . GLN A 1 174 ? -8.658 9.547 23.552 1.00 94.88 174 GLN A CA 1
ATOM 1410 C C . GLN A 1 174 ? -9.479 10.831 23.701 1.00 94.88 174 GLN A C 1
ATOM 1412 O O . GLN A 1 174 ? -9.702 11.517 22.701 1.00 94.88 174 GLN A O 1
ATOM 1417 N N . ILE A 1 175 ? -9.898 11.152 24.929 1.00 94.81 175 ILE A N 1
ATOM 1418 C CA . ILE A 1 175 ? -10.659 12.369 25.235 1.00 94.81 175 ILE A CA 1
ATOM 1419 C C . ILE A 1 175 ? -9.740 13.590 25.111 1.00 94.81 175 ILE A C 1
ATOM 1421 O O . ILE A 1 175 ? -10.116 14.573 24.482 1.00 94.81 175 ILE A O 1
ATOM 1425 N N . GLU A 1 176 ? -8.506 13.496 25.612 1.00 96.62 176 GLU A N 1
ATOM 1426 C CA . GLU A 1 176 ? -7.513 14.575 25.566 1.00 96.62 176 GLU A CA 1
ATOM 1427 C C . GLU A 1 176 ? -7.161 14.991 24.125 1.00 96.62 176 GLU A C 1
ATOM 1429 O O . GLU A 1 176 ? -7.071 16.178 23.818 1.00 96.62 176 GLU A O 1
ATOM 1434 N N . LYS A 1 177 ? -6.951 14.027 23.214 1.00 97.44 177 LYS A N 1
ATOM 1435 C CA . LYS A 1 177 ? -6.545 14.321 21.826 1.00 97.44 177 LYS A CA 1
ATOM 1436 C C . LYS A 1 177 ? -7.702 14.448 20.839 1.00 97.44 177 LYS A C 1
ATOM 1438 O O . LYS A 1 177 ? -7.459 14.913 19.727 1.00 97.44 177 LYS A O 1
ATOM 1443 N N . ASN A 1 178 ? -8.900 13.976 21.188 1.00 96.19 178 ASN A N 1
ATOM 1444 C CA . ASN A 1 178 ? -10.124 14.019 20.378 1.00 96.19 178 ASN A CA 1
ATOM 1445 C C . ASN A 1 178 ? -9.907 13.734 18.872 1.00 96.19 178 ASN A C 1
ATOM 1447 O O . ASN A 1 178 ? -10.359 14.463 17.990 1.00 96.19 178 ASN A O 1
ATOM 1451 N N . ARG A 1 179 ? -9.141 12.680 18.550 1.00 93.75 179 ARG A N 1
ATOM 1452 C CA . ARG A 1 179 ? -8.743 12.382 17.157 1.00 93.75 179 ARG A CA 1
ATOM 1453 C C . ARG A 1 179 ? -9.846 11.713 16.335 1.00 93.75 179 ARG A C 1
ATOM 1455 O O . ARG A 1 179 ? -9.728 11.688 15.114 1.00 93.75 179 ARG A O 1
ATOM 1462 N N . GLY A 1 180 ? -10.872 11.155 16.979 1.00 94.75 180 GLY A N 1
ATOM 1463 C CA . GLY A 1 180 ? -11.975 10.439 16.329 1.00 94.75 180 GLY A CA 1
ATOM 1464 C C . GLY A 1 180 ? -11.556 9.180 15.551 1.00 94.75 180 GLY A C 1
ATOM 1465 O O . GLY A 1 180 ? -10.436 8.678 15.682 1.00 94.75 180 GLY A O 1
ATOM 1466 N N . LEU A 1 181 ? -12.464 8.679 14.703 1.00 95.81 181 LEU A N 1
ATOM 1467 C CA . LEU A 1 181 ? -12.302 7.468 13.879 1.00 95.81 181 LEU A CA 1
ATOM 1468 C C . LEU A 1 181 ? -11.402 7.707 12.652 1.00 95.81 181 LEU A C 1
ATOM 1470 O O . LEU A 1 181 ? -11.812 7.589 11.498 1.00 95.81 181 LEU A O 1
ATOM 1474 N N . THR A 1 182 ? -10.148 8.092 12.888 1.00 93.81 182 THR A N 1
ATOM 1475 C CA . THR A 1 182 ? -9.179 8.327 11.807 1.00 93.81 182 THR A CA 1
ATOM 1476 C C . THR A 1 182 ? -8.519 7.031 11.339 1.00 93.81 182 THR A C 1
ATOM 1478 O O . THR A 1 182 ? -8.101 6.204 12.144 1.00 93.81 182 THR A O 1
ATOM 1481 N N . ARG A 1 183 ? -8.343 6.872 10.017 1.00 96.25 183 ARG A N 1
ATOM 1482 C CA . ARG A 1 183 ? -7.603 5.726 9.458 1.00 96.25 183 ARG A CA 1
ATOM 1483 C C . ARG A 1 183 ? -6.164 5.662 9.978 1.00 96.25 183 ARG A C 1
ATOM 1485 O O . ARG A 1 183 ? -5.515 6.696 10.185 1.00 96.25 183 ARG A O 1
ATOM 1492 N N . SER A 1 184 ? -5.606 4.455 10.029 1.00 96.25 184 SER A N 1
ATOM 1493 C CA . SER A 1 184 ? -4.182 4.269 10.310 1.00 96.25 184 SER A CA 1
ATOM 1494 C C . SER A 1 184 ? -3.306 4.951 9.250 1.00 96.25 184 SER A C 1
ATOM 1496 O O . SER A 1 184 ? -3.538 4.865 8.040 1.00 96.25 184 SER A O 1
ATOM 1498 N N . ARG A 1 185 ? -2.275 5.675 9.702 1.00 92.44 185 ARG A N 1
ATOM 1499 C CA . ARG A 1 185 ? -1.315 6.380 8.836 1.00 92.44 185 ARG A CA 1
ATOM 1500 C C . ARG A 1 185 ? 0.083 5.803 9.031 1.00 92.44 185 ARG A C 1
ATOM 1502 O O . ARG A 1 185 ? 0.589 5.742 10.151 1.00 92.44 185 ARG A O 1
ATOM 1509 N N . ASN A 1 186 ? 0.749 5.471 7.923 1.00 95.06 186 ASN A N 1
AT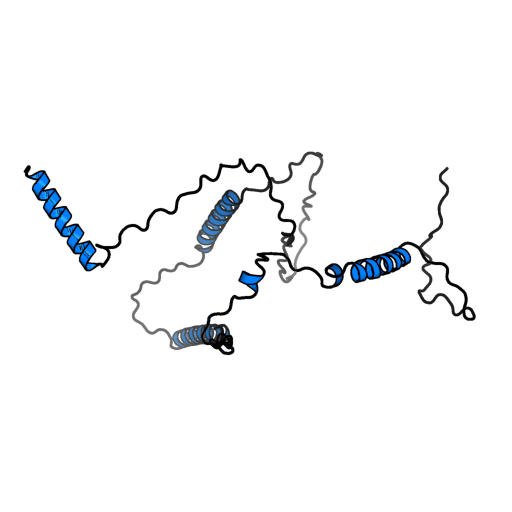OM 1510 C CA . ASN A 1 186 ? 2.122 4.960 7.922 1.00 95.06 186 ASN A CA 1
ATOM 1511 C C . ASN A 1 186 ? 3.089 5.921 8.648 1.00 95.06 186 ASN A C 1
ATOM 1513 O O . ASN A 1 186 ? 3.110 7.120 8.357 1.00 95.06 186 ASN A O 1
ATOM 1517 N N . LYS A 1 187 ? 3.946 5.381 9.528 1.00 94.94 187 LYS A N 1
ATOM 1518 C CA . LYS A 1 187 ? 4.982 6.122 10.275 1.00 94.94 187 LYS A CA 1
ATOM 1519 C C . LYS A 1 187 ? 5.858 7.002 9.368 1.00 94.94 187 LYS A C 1
ATOM 1521 O O . LYS A 1 187 ? 6.166 8.131 9.730 1.00 94.94 187 LYS A O 1
ATOM 1526 N N . LYS A 1 188 ? 6.204 6.544 8.159 1.00 92.25 188 LYS A N 1
ATOM 1527 C CA . LYS A 1 188 ? 7.029 7.311 7.202 1.00 92.25 188 LYS A CA 1
ATOM 1528 C C . LYS A 1 188 ? 6.337 8.567 6.672 1.00 92.25 188 LYS A C 1
ATOM 1530 O O . LYS A 1 188 ? 7.017 9.539 6.382 1.00 92.25 188 LYS A O 1
ATOM 1535 N N . LYS A 1 189 ? 5.003 8.553 6.570 1.00 92.62 189 LYS A N 1
ATOM 1536 C CA . LYS A 1 189 ? 4.209 9.710 6.128 1.00 92.62 189 LYS A CA 1
ATOM 1537 C C . LYS A 1 189 ? 4.000 10.738 7.245 1.00 92.62 189 LYS A C 1
ATOM 1539 O O . LYS A 1 189 ? 3.636 11.864 6.940 1.00 92.62 189 LYS A O 1
ATOM 1544 N N . LYS A 1 190 ? 4.230 10.366 8.514 1.00 94.81 190 LYS A N 1
ATOM 1545 C CA . LYS A 1 190 ? 4.139 11.291 9.657 1.00 94.81 190 LYS A CA 1
ATOM 1546 C C . LYS A 1 190 ? 5.297 12.295 9.683 1.00 94.81 190 LYS A C 1
ATOM 1548 O O . LYS A 1 190 ? 5.102 13.410 10.137 1.00 94.81 190 LYS A O 1
ATOM 1553 N N . ASN A 1 191 ? 6.477 11.914 9.184 1.00 95.69 191 ASN A N 1
ATOM 1554 C CA . ASN A 1 191 ? 7.648 12.787 9.106 1.00 95.69 191 ASN A CA 1
ATOM 1555 C C . ASN A 1 191 ? 7.884 13.227 7.643 1.00 95.69 191 ASN A C 1
ATOM 1557 O O . ASN A 1 191 ? 8.293 12.388 6.829 1.00 95.69 191 ASN A O 1
ATOM 1561 N N . PRO A 1 192 ? 7.676 14.516 7.300 1.00 96.88 192 PRO A N 1
ATOM 1562 C CA . PRO A 1 192 ? 7.863 15.020 5.940 1.00 96.88 192 PRO A CA 1
ATOM 1563 C C . PRO A 1 192 ? 9.258 14.728 5.381 1.00 96.88 192 PRO A C 1
ATOM 1565 O O . PRO A 1 192 ? 9.368 14.210 4.270 1.00 96.88 192 PRO A O 1
ATOM 1568 N N . ARG A 1 193 ? 10.321 14.945 6.169 1.00 96.25 193 ARG A N 1
ATOM 1569 C CA . ARG A 1 193 ? 11.711 14.685 5.758 1.00 96.25 193 ARG A CA 1
ATOM 1570 C C . ARG A 1 193 ? 11.911 13.226 5.359 1.00 96.25 193 ARG A C 1
ATOM 1572 O O . ARG A 1 193 ? 12.473 12.949 4.305 1.00 96.25 193 ARG A O 1
ATOM 1579 N N . LYS A 1 194 ? 11.418 12.276 6.162 1.00 96.62 194 LYS A N 1
ATOM 1580 C CA . LYS A 1 194 ? 11.548 10.838 5.857 1.00 96.62 194 LYS A CA 1
ATOM 1581 C C . LYS A 1 194 ? 10.739 10.442 4.619 1.00 96.62 194 LYS A C 1
ATOM 1583 O O . LYS A 1 194 ? 11.221 9.656 3.808 1.00 96.62 194 LYS A O 1
ATOM 1588 N N . ASN A 1 195 ? 9.545 11.008 4.440 1.00 97.12 195 ASN A N 1
ATOM 1589 C CA . ASN A 1 195 ? 8.733 10.779 3.247 1.00 97.12 195 ASN A CA 1
ATOM 1590 C C . ASN A 1 195 ? 9.435 11.285 1.976 1.00 97.12 195 ASN A C 1
ATOM 1592 O O . ASN A 1 195 ? 9.551 10.541 1.003 1.00 97.12 195 ASN A O 1
ATOM 1596 N N . TYR A 1 196 ? 9.945 12.520 1.999 1.00 96.75 196 TYR A N 1
ATOM 1597 C CA . TYR A 1 196 ? 10.655 13.115 0.865 1.00 96.75 196 TYR A CA 1
ATOM 1598 C C . TYR A 1 196 ? 12.028 12.498 0.618 1.00 96.75 196 TYR A C 1
ATOM 1600 O O . TYR A 1 196 ? 12.471 12.497 -0.522 1.00 96.75 196 TYR A O 1
ATOM 1608 N N . ARG A 1 197 ? 12.658 11.897 1.631 1.00 96.38 197 ARG A N 1
ATOM 1609 C CA . ARG A 1 197 ? 13.862 11.082 1.450 1.00 96.38 197 ARG A CA 1
ATOM 1610 C C . ARG A 1 197 ? 13.554 9.759 0.754 1.00 96.38 197 ARG A C 1
ATOM 1612 O O . ARG A 1 197 ? 14.228 9.405 -0.199 1.00 96.38 197 ARG A O 1
ATOM 1619 N N . ASP A 1 198 ? 12.522 9.034 1.180 1.00 96.19 198 ASP A N 1
ATOM 1620 C CA . ASP A 1 198 ? 12.220 7.702 0.636 1.00 96.19 198 ASP A CA 1
ATOM 1621 C C . ASP A 1 198 ? 11.551 7.760 -0.757 1.00 96.19 198 ASP A C 1
ATOM 1623 O O . ASP A 1 198 ? 11.682 6.835 -1.562 1.00 96.19 198 ASP A O 1
ATOM 1627 N N . LYS A 1 199 ? 10.813 8.836 -1.060 1.00 96.25 199 LYS A N 1
ATOM 1628 C CA . LYS A 1 199 ? 10.091 9.026 -2.331 1.00 96.25 199 LYS A CA 1
ATOM 1629 C C . LYS A 1 199 ? 10.998 8.957 -3.579 1.00 96.25 199 LYS A C 1
ATOM 1631 O O . LYS A 1 199 ? 10.646 8.190 -4.480 1.00 96.25 199 LYS A O 1
ATOM 1636 N N . PRO A 1 200 ? 12.131 9.683 -3.677 1.00 97.50 200 PRO A N 1
ATOM 1637 C CA . PRO A 1 200 ? 13.024 9.603 -4.830 1.00 97.50 200 PRO A CA 1
ATOM 1638 C C . PRO A 1 200 ? 13.709 8.241 -4.934 1.00 97.50 200 PRO A C 1
ATOM 1640 O O . PRO A 1 200 ? 13.754 7.688 -6.025 1.00 97.50 200 PRO A O 1
ATOM 1643 N N . TRP A 1 201 ? 14.131 7.634 -3.820 1.00 95.75 201 TRP A N 1
ATOM 1644 C CA . TRP A 1 201 ? 14.742 6.298 -3.827 1.00 95.75 201 TRP A CA 1
ATOM 1645 C C . TRP A 1 201 ? 13.809 5.248 -4.440 1.00 95.75 201 TRP A C 1
ATOM 1647 O O . TRP A 1 201 ? 14.209 4.496 -5.326 1.00 95.75 201 TRP A O 1
ATOM 1657 N N . LYS A 1 202 ? 12.525 5.256 -4.058 1.00 95.94 202 LYS A N 1
ATOM 1658 C CA . LYS A 1 202 ? 11.508 4.380 -4.666 1.00 95.94 202 LYS A CA 1
ATOM 1659 C C . LYS A 1 202 ? 11.309 4.650 -6.158 1.00 95.94 202 LYS A C 1
ATOM 1661 O O . LYS A 1 202 ? 11.133 3.707 -6.924 1.00 95.94 202 LYS A O 1
ATOM 1666 N N . LYS A 1 203 ? 11.318 5.920 -6.578 1.00 96.44 203 LYS A N 1
ATOM 1667 C CA . LYS A 1 203 ? 11.215 6.287 -8.000 1.00 96.44 203 LYS A CA 1
ATOM 1668 C C . LYS A 1 203 ? 12.431 5.813 -8.796 1.00 96.44 203 LYS A C 1
ATOM 1670 O O . LYS A 1 203 ? 12.245 5.296 -9.889 1.00 96.44 203 LYS A O 1
ATOM 1675 N N . LEU A 1 204 ? 13.639 5.926 -8.244 1.00 95.56 204 LEU A N 1
ATOM 1676 C CA . LEU A 1 204 ? 14.866 5.437 -8.877 1.00 95.56 204 LEU A CA 1
ATOM 1677 C C . LEU A 1 204 ? 14.827 3.919 -9.080 1.00 95.56 204 LEU A C 1
ATOM 1679 O O . LEU A 1 204 ? 15.145 3.447 -10.165 1.00 95.56 204 LEU A O 1
ATOM 1683 N N . VAL A 1 205 ? 14.364 3.155 -8.084 1.00 95.19 205 VAL A N 1
ATOM 1684 C CA . VAL A 1 205 ? 14.185 1.697 -8.221 1.00 95.19 205 VAL A CA 1
ATOM 1685 C C . VAL A 1 205 ? 13.176 1.357 -9.323 1.00 95.19 205 VAL A C 1
ATOM 1687 O O . VAL A 1 205 ? 13.457 0.507 -10.160 1.00 95.19 205 VAL A O 1
ATOM 1690 N N . LYS A 1 206 ? 12.031 2.052 -9.382 1.00 96.25 206 LYS A N 1
ATOM 1691 C CA . LYS A 1 206 ? 11.049 1.859 -10.465 1.00 96.25 206 LYS A CA 1
ATOM 1692 C C . LYS A 1 206 ? 11.622 2.214 -11.839 1.00 96.25 206 LYS A C 1
ATOM 1694 O O . LYS A 1 206 ? 11.413 1.469 -12.790 1.00 96.25 206 LYS A O 1
ATOM 1699 N N . ARG A 1 207 ? 12.381 3.313 -11.933 1.00 95.19 207 ARG A N 1
ATOM 1700 C CA . ARG A 1 207 ? 13.039 3.738 -13.175 1.00 95.19 207 ARG A CA 1
ATOM 1701 C C . ARG A 1 207 ? 13.993 2.665 -13.687 1.00 95.19 207 ARG A C 1
ATOM 1703 O O . ARG A 1 207 ? 13.919 2.355 -14.864 1.00 95.19 207 ARG A O 1
ATOM 1710 N N . LYS A 1 208 ? 14.790 2.044 -12.808 1.00 93.50 208 LYS A N 1
ATOM 1711 C CA . LYS A 1 208 ? 15.692 0.929 -13.158 1.00 93.50 208 LYS A CA 1
ATOM 1712 C C . LYS A 1 208 ? 14.972 -0.279 -13.766 1.00 93.50 208 LYS A C 1
ATOM 1714 O O . LYS A 1 208 ? 15.587 -1.029 -14.517 1.00 93.50 208 LYS A O 1
ATOM 1719 N N . GLY A 1 209 ? 13.692 -0.476 -13.438 1.00 91.94 209 GLY A N 1
ATOM 1720 C CA . GLY A 1 209 ? 12.855 -1.511 -14.047 1.00 91.94 209 GLY A CA 1
ATOM 1721 C C . GLY A 1 209 ? 12.368 -1.155 -15.456 1.00 91.94 209 GLY A C 1
ATOM 1722 O O . GLY A 1 209 ? 12.242 -2.042 -16.292 1.00 91.94 209 GLY A O 1
ATOM 1723 N N . GLN A 1 210 ? 12.121 0.129 -15.732 1.00 93.38 210 GLN A N 1
ATOM 1724 C CA . GLN A 1 210 ? 11.647 0.607 -17.037 1.00 93.38 210 GLN A CA 1
ATOM 1725 C C . GLN A 1 210 ? 12.798 0.863 -18.019 1.00 93.38 210 GLN A C 1
ATOM 1727 O O . GLN A 1 210 ? 12.724 0.486 -19.184 1.00 93.38 210 GLN A O 1
ATOM 1732 N N . VAL A 1 211 ? 13.860 1.517 -17.547 1.00 93.81 211 VAL A N 1
ATOM 1733 C CA . VAL A 1 211 ? 15.033 1.915 -18.326 1.00 93.81 211 VAL A CA 1
ATOM 1734 C C . VAL A 1 211 ? 16.278 1.440 -17.591 1.00 93.81 211 VAL A C 1
ATOM 1736 O O . VAL A 1 211 ? 16.447 1.690 -16.396 1.00 93.81 211 VAL A O 1
ATOM 1739 N N . ARG A 1 212 ? 17.168 0.755 -18.310 1.00 90.88 212 ARG A N 1
ATOM 1740 C CA . ARG A 1 212 ? 18.455 0.329 -17.759 1.00 90.88 212 ARG A CA 1
ATOM 1741 C C . ARG A 1 212 ? 19.381 1.539 -17.631 1.00 90.88 212 ARG A C 1
ATOM 1743 O O . ARG A 1 212 ? 19.640 2.220 -18.617 1.00 90.88 212 ARG A O 1
ATOM 1750 N N . ASP A 1 213 ? 19.874 1.792 -16.419 1.00 90.56 213 ASP A N 1
ATOM 1751 C CA . ASP A 1 213 ? 20.914 2.800 -16.188 1.00 90.56 213 ASP A CA 1
ATOM 1752 C C . ASP A 1 213 ? 22.253 2.334 -16.806 1.00 90.56 213 ASP A C 1
ATOM 1754 O O . ASP A 1 213 ? 22.528 1.132 -16.899 1.00 90.56 213 ASP A O 1
ATOM 1758 N N . ILE A 1 214 ? 23.110 3.289 -17.178 1.00 91.06 214 ILE A N 1
ATOM 1759 C CA . ILE A 1 214 ? 24.455 3.023 -17.708 1.00 91.06 214 ILE A CA 1
ATOM 1760 C C . ILE A 1 214 ? 25.319 2.373 -16.616 1.00 91.06 214 ILE A C 1
ATOM 1762 O O . ILE A 1 214 ? 25.463 2.912 -15.515 1.00 91.06 214 ILE A O 1
ATOM 1766 N N . ARG A 1 215 ? 25.913 1.214 -16.919 1.00 88.62 215 ARG A N 1
ATOM 1767 C CA . ARG A 1 215 ? 26.840 0.503 -16.027 1.00 88.62 215 ARG A CA 1
ATOM 1768 C C . ARG A 1 215 ? 28.277 0.899 -16.353 1.00 88.62 215 ARG A C 1
ATOM 1770 O O . ARG A 1 215 ? 28.690 0.806 -17.502 1.00 88.62 215 ARG A O 1
ATOM 1777 N N . LYS A 1 216 ? 29.042 1.310 -15.339 1.00 91.25 216 LYS A N 1
ATOM 1778 C CA . LYS A 1 216 ? 30.486 1.540 -15.478 1.00 91.25 216 LYS A CA 1
ATOM 1779 C C . LYS A 1 216 ? 31.220 0.193 -15.387 1.00 91.25 216 LYS A C 1
ATOM 1781 O O . LYS A 1 216 ? 30.919 -0.564 -14.460 1.00 91.25 216 LYS A O 1
ATOM 1786 N N . PRO A 1 217 ? 32.149 -0.125 -16.305 1.00 88.62 217 PRO A N 1
ATOM 1787 C CA . PRO A 1 217 ? 32.945 -1.340 -16.201 1.00 88.62 217 PRO A CA 1
ATOM 1788 C C . PRO A 1 217 ? 33.872 -1.223 -14.987 1.00 88.62 217 PRO A C 1
ATOM 1790 O O . PRO A 1 217 ? 34.579 -0.233 -14.836 1.00 88.62 217 PRO A O 1
ATOM 1793 N N . SER A 1 218 ? 33.836 -2.212 -14.096 1.00 88.94 218 SER A N 1
ATOM 1794 C CA . SER A 1 218 ? 34.727 -2.270 -12.925 1.00 88.94 218 SER A CA 1
ATOM 1795 C C . SER A 1 218 ? 35.702 -3.443 -12.985 1.00 88.94 218 SER A C 1
ATOM 1797 O O . SER A 1 218 ? 36.727 -3.411 -12.314 1.00 88.94 218 SER A O 1
ATOM 1799 N N . ARG A 1 219 ? 35.365 -4.495 -13.729 1.00 90.56 219 ARG A N 1
ATOM 1800 C CA . ARG A 1 219 ? 36.109 -5.753 -13.821 1.00 90.56 219 ARG A CA 1
ATOM 1801 C C . ARG A 1 219 ? 36.095 -6.237 -15.274 1.00 90.56 219 ARG A C 1
ATOM 1803 O O . ARG A 1 219 ? 35.229 -5.779 -16.028 1.00 90.56 219 ARG A O 1
ATOM 1810 N N . PRO A 1 220 ? 37.007 -7.151 -15.656 1.00 92.94 220 PRO A N 1
ATOM 1811 C CA . PRO A 1 220 ? 36.932 -7.846 -16.936 1.00 92.94 220 PRO A CA 1
ATOM 1812 C C . PRO A 1 220 ? 35.550 -8.464 -17.162 1.00 92.94 220 PRO A C 1
ATOM 1814 O O . PRO A 1 220 ? 34.830 -8.776 -16.207 1.00 92.94 220 PRO A O 1
ATOM 1817 N N . TYR A 1 221 ? 35.170 -8.614 -18.428 1.00 92.31 221 TYR A N 1
ATOM 1818 C CA . TYR A 1 221 ? 33.855 -9.125 -18.794 1.00 92.31 221 TYR A CA 1
ATOM 1819 C C . TYR A 1 221 ? 33.664 -10.561 -18.285 1.00 92.31 221 TYR A C 1
ATOM 1821 O O . TYR A 1 221 ? 34.383 -11.468 -18.688 1.00 92.31 221 TYR A O 1
ATOM 1829 N N . GLY A 1 222 ? 32.687 -10.753 -17.397 1.00 92.81 222 GLY A N 1
ATOM 1830 C CA . GLY A 1 222 ? 32.333 -12.055 -16.820 1.00 92.81 222 GLY A CA 1
ATOM 1831 C C . GLY A 1 222 ? 31.079 -12.687 -17.430 1.00 92.81 222 GLY A C 1
ATOM 1832 O O . GLY A 1 222 ? 30.523 -13.605 -16.837 1.00 92.81 222 GLY A O 1
ATOM 1833 N N . GLY A 1 223 ? 30.593 -12.168 -18.562 1.00 92.44 223 GLY A N 1
ATOM 1834 C CA . GLY A 1 223 ? 29.317 -12.569 -19.161 1.00 92.44 223 GLY A CA 1
ATOM 1835 C C . GLY A 1 223 ? 28.096 -11.783 -18.657 1.00 92.44 223 GLY A C 1
ATOM 1836 O O . GLY A 1 223 ? 28.174 -10.951 -17.747 1.00 92.44 223 GLY A O 1
ATOM 1837 N N . GLU A 1 224 ? 26.934 -12.056 -19.261 1.00 91.06 224 GLU A N 1
ATOM 1838 C CA . GLU A 1 224 ? 25.650 -11.453 -18.881 1.00 91.06 224 GLU A CA 1
ATOM 1839 C C . GLU A 1 224 ? 25.054 -12.131 -17.636 1.00 91.06 224 GLU A C 1
ATOM 1841 O O . GLU A 1 224 ? 24.367 -13.146 -17.734 1.00 91.06 224 GLU A O 1
ATOM 1846 N N . MET A 1 225 ? 25.245 -11.537 -16.452 1.00 90.81 225 MET A N 1
ATOM 1847 C CA . MET A 1 225 ? 24.782 -12.107 -15.169 1.00 90.81 225 MET A CA 1
ATOM 1848 C C . MET A 1 225 ? 23.277 -12.431 -15.109 1.00 90.81 225 MET A C 1
ATOM 1850 O O . MET A 1 225 ? 22.866 -13.315 -14.367 1.00 90.81 225 MET A O 1
ATOM 1854 N N . SER A 1 226 ? 22.435 -11.680 -15.827 1.00 91.31 226 SER A N 1
ATOM 1855 C CA . SER A 1 226 ? 20.976 -11.887 -15.852 1.00 91.31 226 SER A CA 1
ATOM 1856 C C . SER A 1 226 ? 20.505 -12.779 -17.008 1.00 91.31 226 SER A C 1
ATOM 1858 O O . SER A 1 226 ? 19.303 -12.994 -17.141 1.00 91.31 226 SER A O 1
ATOM 1860 N N . GLY A 1 227 ? 21.428 -13.266 -17.842 1.00 94.69 227 GLY A N 1
ATOM 1861 C CA . GLY A 1 227 ? 21.135 -14.065 -19.026 1.00 94.69 227 GLY A CA 1
ATOM 1862 C C . GLY A 1 227 ? 20.755 -13.250 -20.267 1.00 94.69 227 GLY A C 1
ATOM 1863 O O . GLY A 1 227 ? 20.370 -12.077 -20.197 1.00 94.69 227 GLY A O 1
ATOM 1864 N N . ILE A 1 228 ? 20.861 -13.911 -21.422 1.00 95.38 228 ILE A N 1
ATOM 1865 C CA . ILE A 1 228 ? 20.517 -13.377 -22.744 1.00 95.38 228 ILE A CA 1
ATOM 1866 C C . ILE A 1 228 ? 19.183 -13.992 -23.176 1.00 95.38 228 ILE A C 1
ATOM 1868 O O . ILE A 1 228 ? 19.020 -15.207 -23.129 1.00 95.38 228 ILE A O 1
ATOM 1872 N N . ASN A 1 229 ? 18.228 -13.161 -23.605 1.00 95.50 229 ASN A N 1
ATOM 1873 C CA . ASN A 1 229 ? 16.976 -13.632 -24.203 1.00 95.50 229 ASN A CA 1
ATOM 1874 C C . ASN A 1 229 ? 17.016 -13.392 -25.724 1.00 95.50 229 ASN A C 1
ATOM 1876 O O . ASN A 1 229 ? 16.916 -12.230 -26.129 1.00 95.50 229 ASN A O 1
ATOM 1880 N N . PRO A 1 230 ? 17.147 -14.447 -26.552 1.00 95.94 230 PRO A N 1
ATOM 1881 C CA . PRO A 1 230 ? 17.317 -14.311 -27.999 1.00 95.94 230 PRO A CA 1
ATOM 1882 C C . PRO A 1 230 ? 16.052 -13.826 -28.723 1.00 95.94 230 PRO A C 1
ATOM 1884 O O . PRO A 1 230 ? 16.148 -13.250 -29.801 1.00 95.94 230 PRO A O 1
ATOM 1887 N N . ASN A 1 231 ? 14.870 -13.992 -28.125 1.00 96.69 231 ASN A N 1
ATOM 1888 C CA . ASN A 1 231 ? 13.593 -13.704 -28.786 1.00 96.69 231 ASN A CA 1
ATOM 1889 C C . ASN A 1 231 ? 13.133 -12.244 -28.627 1.00 96.69 231 ASN A C 1
ATOM 1891 O O . ASN A 1 231 ? 12.092 -11.861 -29.157 1.00 96.69 231 ASN A O 1
ATOM 1895 N N . VAL A 1 232 ? 13.861 -11.419 -27.866 1.00 95.00 232 VAL A N 1
ATOM 1896 C CA . VAL A 1 232 ? 13.433 -10.055 -27.520 1.00 95.00 232 VAL A CA 1
ATOM 1897 C C . VAL A 1 232 ? 14.334 -9.019 -28.183 1.00 95.00 232 VAL A C 1
ATOM 1899 O O . VAL A 1 232 ? 15.464 -8.803 -27.750 1.00 95.00 232 VAL A O 1
ATOM 1902 N N . SER A 1 233 ? 13.784 -8.285 -29.154 1.00 93.88 233 SER A N 1
ATOM 1903 C CA . SER A 1 233 ? 14.398 -7.060 -29.679 1.00 93.88 233 SER A CA 1
ATOM 1904 C C . SER A 1 233 ? 13.882 -5.826 -28.932 1.00 93.88 233 SER A C 1
ATOM 1906 O O . SER A 1 233 ? 12.680 -5.671 -28.728 1.00 93.88 233 SER A O 1
ATOM 1908 N N . ARG A 1 234 ? 14.793 -4.941 -28.504 1.00 91.44 234 ARG A N 1
ATOM 1909 C CA . ARG A 1 234 ? 14.479 -3.676 -27.802 1.00 91.44 234 ARG A CA 1
ATOM 1910 C C . ARG A 1 234 ? 14.833 -2.424 -28.621 1.00 91.44 234 ARG A C 1
ATOM 1912 O O . ARG A 1 234 ? 14.923 -1.341 -28.049 1.00 91.44 234 ARG A O 1
ATOM 1919 N N . SER A 1 235 ? 15.074 -2.559 -29.926 1.00 93.62 235 SER A N 1
ATOM 1920 C CA . SER A 1 235 ? 15.383 -1.422 -30.802 1.00 93.62 235 SER A CA 1
ATOM 1921 C C . SER A 1 235 ? 14.132 -0.610 -31.158 1.00 93.62 235 SER A C 1
ATOM 1923 O O . SER A 1 235 ? 13.018 -1.134 -31.212 1.00 93.62 235 SER A O 1
ATOM 1925 N N . VAL A 1 236 ? 14.312 0.690 -31.407 1.00 95.00 236 VAL A N 1
ATOM 1926 C CA . VAL A 1 236 ? 13.250 1.563 -31.929 1.00 95.00 236 VAL A CA 1
ATOM 1927 C C . VAL A 1 236 ? 13.144 1.335 -33.437 1.00 95.00 236 VAL A C 1
ATOM 1929 O O . VAL A 1 236 ? 14.134 1.480 -34.149 1.00 95.00 236 VAL A O 1
ATOM 1932 N N . ARG A 1 237 ? 11.958 0.958 -33.930 1.00 95.88 237 ARG A N 1
ATOM 1933 C CA . ARG A 1 237 ? 11.706 0.756 -35.366 1.00 95.88 237 ARG A CA 1
ATOM 1934 C C . ARG A 1 237 ? 11.279 2.076 -36.002 1.00 95.88 237 ARG A C 1
ATOM 1936 O O . ARG A 1 237 ? 10.388 2.743 -35.474 1.00 95.88 237 ARG A O 1
ATOM 1943 N N . PHE A 1 238 ? 11.882 2.430 -37.132 1.00 94.62 238 PHE A N 1
ATOM 1944 C CA . PHE A 1 238 ? 11.440 3.573 -37.926 1.00 94.62 238 PHE A CA 1
ATOM 1945 C C . PHE A 1 238 ? 10.105 3.254 -38.597 1.00 94.62 238 PHE A C 1
ATOM 1947 O O . PHE A 1 238 ? 9.899 2.141 -39.085 1.00 94.62 238 PHE A O 1
ATOM 1954 N N . LYS A 1 239 ? 9.187 4.219 -38.567 1.00 92.81 239 LYS A N 1
ATOM 1955 C CA . LYS A 1 239 ? 7.934 4.144 -39.317 1.00 92.81 239 LYS A CA 1
ATOM 1956 C C . LYS A 1 239 ? 8.202 4.692 -40.718 1.00 92.81 239 LYS A C 1
ATOM 1958 O O . LYS A 1 239 ? 8.867 5.720 -40.825 1.00 92.81 239 LYS A O 1
ATOM 1963 N N . SER A 1 240 ? 7.732 3.977 -41.736 1.00 82.88 240 SER A N 1
ATOM 1964 C CA . SER A 1 240 ? 7.636 4.458 -43.119 1.00 82.88 240 SER A CA 1
ATOM 1965 C C . SER A 1 240 ? 6.535 5.496 -43.254 1.00 82.88 240 SER A C 1
ATOM 1967 O O . SER A 1 240 ? 5.478 5.258 -42.618 1.00 82.88 240 SER A O 1
#

InterPro domains:
  IPR018972 Sas10 C-terminal domain [PF09368] (166-238)

Sequence (240 aa):
MGLQSLEMLKVRANLEERLKKKGLYNLTRSKPEKLSKTRTTSNQRDLQTLDDFDDEVQRNNQMMKPSKLVAAAAKSNKNKFVSGDDDLPKRDNVGERRRKHELRVLSRVGANSVEYDHELPEDGDGSEDEFYRDVKRQRTEKLSLKNEKYLPARSIQPVEEETEGDGKRKISYQIEKNRGLTRSRNKKKKNPRKNYRDKPWKKLVKRKGQVRDIRKPSRPYGGEMSGINPNVSRSVRFKS

Radius of gyration: 37.37 Å; chains: 1; bounding box: 111×68×87 Å

Secondary structure (DSSP, 8-state):
--HHHHHHHHHHHHHHHHHHHTT-TT-----------------------TT-------------------------------STT-PPPP---HHHHHHHHHHHHHHHHHHTTSS------S---S---HHHHHHHHHHHHHHHHHHHHHS--S--PPP-----SSSS-PPPHHHHH---SPPP--HHHHSHHHHHHHHHHHHHHHHHHHSPPPPPP-SS----TT---TT---PPPPP-

Organism: Setaria viridis (NCBI:txid4556)

pLDDT: mean 74.06, std 20.36, range [36.09, 97.5]

Foldseek 3Di:
DDPVVVVVVVVVVVVLVVCVVVVNNPVDPDPPDPPDPPPPDPPPDPPPPVPPPPPPPPPPPPVDPDDDDDDDDDPPPPPPPPDPCPDDPDDDDPVVVVVVVVVVVVVVVVVVVPDDPPPDPPDDDDDPDPVNVVVVVVVVVVVVVVCVVPPPPPPPDPPDPPPPDDPDDDDDPCRVVVPPPDDDDDPQVVDPVSVVVVVVVVVVVVVCVVDPDDDDDDDPDPDDPVDDDPVDDPDDDDDD